Protein 7F0A (pdb70)

Sequence (282 aa):
TLSHLVDVVRRAHPDVDLEGAGVHSGQFHDVLIARDRVFRFPKTAGAAAELPGRVAVLTAVDAVELGVGVPVPLSEVRDGGPHGFLVLSRLHGTPLERGDATSPEVIDVVAAEFARVLRAMAGADVEKLRLVLPVADAGRWRGFAGRVRATLFPLMSEDGRARAERELAAAVAMDHVATGLVHGDLGGENVLWQQVEELPRLTGIVDWDEAKVGDPAEDLAAVGASYGPELVERVVALLGAGDLWPRIRAYQGTFALQQALAGAEDGDDEELEDGLTAYRKL

Radius of gyration: 20.21 Å; Cα contacts (8 Å, |Δi|>4): 465; chains: 1; bounding box: 45×45×56 Å

CATH classification: 3.90.1200.10

Solvent-accessible surface area: 14447 Å² total; per-residue (Å²): 127,79,86,94,7,51,62,2,1,143,149,48,31,94,140,23,99,40,151,94,21,32,69,124,68,29,169,108,1,6,16,5,40,11,194,65,68,22,0,29,1,3,84,65,80,59,19,24,74,57,1,76,34,53,41,38,28,13,76,14,0,80,76,30,145,8,56,23,31,4,16,69,34,82,25,124,54,127,144,24,19,80,62,4,6,0,0,15,20,93,32,89,31,90,56,22,134,128,51,84,0,39,31,117,125,16,1,92,49,0,1,41,14,2,3,87,2,11,124,29,2,46,63,14,68,27,148,143,7,112,151,69,7,79,53,12,95,76,29,68,24,178,39,15,3,34,112,0,98,81,56,0,20,100,83,12,34,121,99,0,64,53,99,0,66,161,24,2,56,46,1,64,86,35,109,93,30,17,82,0,2,0,0,19,48,1,12,9,124,9,0,19,10,73,121,54,160,157,76,6,115,2,35,0,2,37,62,11,96,100,3,23,0,0,5,29,0,13,2,2,0,14,0,6,56,37,6,4,85,97,0,5,93,89,0,4,77,88,38,67,14,42,136,27,65,83,45,0,142,7,9,57,25,0,58,34,0,66,45,0,4,43,2,35,104,111,60,62,109,144,72,38,115,84,1,0,87,39,1,74,138,207

Secondary structure (DSSP, 8-state):
-HHHHHHHHHHH-TT---TT-EEE--SSEEEEE-SSEEEEEESSSSGGGHHHHHHHHHHHHHHH--SSB---BSS--B--TTT-BEEEEPPP-BPPPHHHHHSTTTHHHHHHHHHHHHHHHHTS-HHHHTTTS-B--TTHHHHHHHHHHHHTGGGS-HHHHHHHHHHHHHHHHSPP---EEE-S--SGGGEEEEEETTEEEEEEE---TT-EEE-HHHHHHHHHHHH-HHHHHHHHHHHT-GGGHHHHHHHHHTHHHHHHHHHHHHT-HHHHHHHHGGG---

Organism: Saccharothrix mutabilis subsp. capreolus (NCBI:txid66854)

Nearest PDB structures (foldseek):
  7f0f-assembly1_A  TM=1.001E+00  e=5.292E-52  Saccharothrix mutabilis subsp. capreolus
  8i8h-assembly1_A  TM=9.355E-01  e=3.482E-27  Streptosporangium roseum
  8i82-assembly1_A  TM=9.323E-01  e=3.890E-27  Streptosporangium roseum
  8i8g-assembly1_A  TM=9.278E-01  e=4.112E-27  Streptosporangium roseum
  8i8h-assembly1_B  TM=8.658E-01  e=4.857E-27  Streptosporangium roseum

Foldseek 3Di:
DVVVVVVLCCVVPVPFDQVPWDWDDDPFWIWTHTDFKIKTDGDDLVSLVVQVLVQLLLVLLVVLPLVADEWHFPDDFACPDPHTMTMTTDFDFFFQALVNCQPPVALLVSLVLVQSNLVSQLPGPLVVQVVRFAFDDLCVLVVLLVLLCVPPVVVFDPVLVVLSVVLSVLQNVDGWAQRGKDLQQLARRQWGWDQDVNYIHGHYGYDSVNIHRGDSLLNLLRPCVRHHDSNSVSNCVVNVVVVCVSVSVSNNSCVLSVQLSCCRVVVPVCSVCRSCPVGHVD

B-factor: mean 45.71, std 19.1, range [21.15, 117.58]

Structure (mmCIF, N/CA/C/O backbone):
data_7F0A
#
_entry.id   7F0A
#
_cell.length_a   91.969
_cell.length_b   91.969
_cell.length_c   120.053
_cell.angle_alpha   90.000
_cell.angle_beta   90.000
_cell.angle_gamma   90.000
#
_symmetry.space_group_name_H-M   'P 42 2 2'
#
loop_
_entity.id
_entity.type
_entity.pdbx_description
1 polymer 'Capreomycin phosphotransferase'
2 water water
#
loop_
_atom_site.group_PDB
_atom_site.id
_atom_site.type_symbol
_atom_site.label_atom_id
_atom_site.label_alt_id
_atom_site.label_comp_id
_atom_site.label_asym_id
_atom_site.label_entity_id
_atom_site.label_seq_id
_atom_site.pdbx_PDB_ins_code
_atom_site.Cartn_x
_atom_site.Cartn_y
_atom_site.Cartn_z
_atom_site.occupancy
_atom_site.B_iso_or_equiv
_atom_site.auth_seq_id
_atom_site.auth_comp_id
_atom_site.auth_asym_id
_atom_site.auth_atom_id
_atom_site.pdbx_PDB_model_num
ATOM 1 N N . THR A 1 2 ? 3.403 1.018 46.779 1.00 95.92 2 THR A N 1
ATOM 2 C CA . THR A 1 2 ? 3.950 -0.364 46.578 1.00 84.05 2 THR A CA 1
ATOM 3 C C . THR A 1 2 ? 5.400 -0.389 47.095 1.00 78.75 2 THR A C 1
ATOM 4 O O . THR A 1 2 ? 5.812 -1.418 47.680 1.00 62.71 2 THR A O 1
ATOM 8 N N . LEU A 1 3 ? 6.160 0.694 46.914 1.00 50.88 3 LEU A N 1
ATOM 9 C CA . LEU A 1 3 ? 7.630 0.605 47.025 1.00 57.79 3 LEU A CA 1
ATOM 10 C C . LEU A 1 3 ? 7.962 0.263 48.477 1.00 68.89 3 LEU A C 1
ATOM 11 O O . LEU A 1 3 ? 9.059 -0.327 48.702 1.00 67.10 3 LEU A O 1
ATOM 16 N N . SER A 1 4 ? 7.096 0.629 49.444 1.00 63.77 4 SER A N 1
ATOM 17 C CA . SER A 1 4 ? 7.352 0.220 50.854 1.00 64.97 4 SER A CA 1
ATOM 18 C C . SER A 1 4 ? 7.189 -1.313 50.909 1.00 57.16 4 SER A C 1
ATOM 19 O O . SER A 1 4 ? 7.996 -1.945 51.601 1.00 58.68 4 SER A O 1
ATOM 22 N N . HIS A 1 5 ? 6.282 -1.916 50.129 1.00 51.70 5 HIS A N 1
ATOM 23 C CA . HIS A 1 5 ? 6.180 -3.409 50.059 1.00 68.88 5 HIS A CA 1
ATOM 24 C C . HIS A 1 5 ? 7.497 -3.938 49.467 1.00 68.08 5 HIS A C 1
ATOM 25 O O . HIS A 1 5 ? 8.186 -4.705 50.194 1.00 63.91 5 HIS A O 1
ATOM 32 N N . LEU A 1 6 ? 7.878 -3.475 48.262 1.00 61.40 6 LEU A N 1
ATOM 33 C CA . LEU A 1 6 ? 9.162 -3.860 47.596 1.00 59.48 6 LEU A CA 1
ATOM 34 C C . LEU A 1 6 ? 10.317 -3.619 48.558 1.00 51.08 6 LEU A C 1
ATOM 35 O O . LEU A 1 6 ? 11.136 -4.553 48.758 1.00 50.27 6 LEU A O 1
ATOM 40 N N . VAL A 1 7 ? 10.342 -2.461 49.226 1.00 51.35 7 VAL A N 1
ATOM 41 C CA . VAL A 1 7 ? 11.325 -2.225 50.324 1.00 47.57 7 VAL A CA 1
ATOM 42 C C . VAL A 1 7 ? 11.096 -3.283 51.415 1.00 39.37 7 VAL A C 1
ATOM 43 O O . VAL A 1 7 ? 12.096 -3.805 51.981 1.00 52.61 7 VAL A O 1
ATOM 47 N N . ASP A 1 8 ? 9.833 -3.634 51.689 1.00 48.73 8 ASP A N 1
ATOM 48 C CA . ASP A 1 8 ? 9.532 -4.672 52.729 1.00 59.86 8 ASP A CA 1
ATOM 49 C C . ASP A 1 8 ? 10.154 -5.999 52.274 1.00 44.53 8 ASP A C 1
ATOM 50 O O . ASP A 1 8 ? 10.933 -6.629 53.073 1.00 51.75 8 ASP A O 1
ATOM 55 N N . VAL A 1 9 ? 9.956 -6.343 51.004 1.00 46.57 9 VAL A N 1
ATOM 56 C CA . VAL A 1 9 ? 10.573 -7.583 50.420 1.00 46.52 9 VAL A CA 1
ATOM 57 C C . VAL A 1 9 ? 12.094 -7.524 50.579 1.00 40.91 9 VAL A C 1
ATOM 58 O O . VAL A 1 9 ? 12.710 -8.505 51.065 1.00 41.37 9 VAL A O 1
ATOM 62 N N . VAL A 1 10 ? 12.712 -6.401 50.206 1.00 46.71 10 VAL A N 1
ATOM 63 C CA . VAL A 1 10 ? 14.200 -6.287 50.257 1.00 49.89 10 VAL A CA 1
ATOM 64 C C . VAL A 1 10 ? 14.674 -6.415 51.700 1.00 48.26 10 VA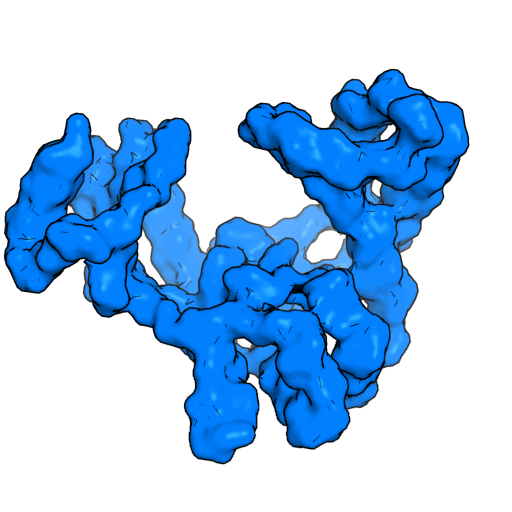L A C 1
ATOM 65 O O . VAL A 1 10 ? 15.593 -7.258 51.961 1.00 50.58 10 VAL A O 1
ATOM 69 N N . ARG A 1 11 ? 14.087 -5.643 52.612 1.00 56.05 11 ARG A N 1
ATOM 70 C CA . ARG A 1 11 ? 14.518 -5.686 54.042 1.00 73.94 11 ARG A CA 1
ATOM 71 C C . ARG A 1 11 ? 14.353 -7.131 54.565 1.00 67.75 11 ARG A C 1
ATOM 72 O O . ARG A 1 11 ? 15.295 -7.633 55.229 1.00 65.21 11 ARG A O 1
ATOM 80 N N . ARG A 1 12 ? 13.261 -7.822 54.190 1.00 65.52 12 ARG A N 1
ATOM 81 C CA . ARG A 1 12 ? 12.975 -9.233 54.605 1.00 62.43 12 ARG A CA 1
ATOM 82 C C . ARG A 1 12 ? 14.059 -10.169 54.058 1.00 58.08 12 ARG A C 1
ATOM 83 O O . ARG A 1 12 ? 14.560 -11.012 54.826 1.00 59.00 12 ARG A O 1
ATOM 91 N N . ALA A 1 13 ? 14.429 -10.031 52.781 1.00 57.10 13 ALA A N 1
ATOM 92 C CA . ALA A 1 13 ? 15.373 -10.952 52.098 1.00 54.81 13 ALA A CA 1
ATOM 93 C C . ALA A 1 13 ? 16.819 -10.469 52.264 1.00 52.44 13 ALA A C 1
ATOM 94 O O . ALA A 1 13 ? 17.719 -11.309 52.347 1.00 54.52 13 ALA A O 1
ATOM 96 N N . HIS A 1 14 ? 17.036 -9.155 52.306 1.00 65.33 14 HIS A N 1
ATOM 97 C CA . HIS A 1 14 ? 18.384 -8.519 52.325 1.00 65.70 14 HIS A CA 1
ATOM 98 C C . HIS A 1 14 ? 18.404 -7.458 53.414 1.00 64.32 14 HIS A C 1
ATOM 99 O O . HIS A 1 14 ? 18.293 -6.267 53.117 1.00 61.15 14 HIS A O 1
ATOM 106 N N . PRO A 1 15 ? 18.487 -7.896 54.697 1.00 80.73 15 PRO A N 1
ATOM 107 C CA . PRO A 1 15 ? 18.328 -6.999 55.845 1.00 81.02 15 PRO A CA 1
ATOM 108 C C . PRO A 1 15 ? 19.412 -5.904 55.859 1.00 75.90 15 PRO A C 1
ATOM 109 O O . PRO A 1 15 ? 19.110 -4.801 56.293 1.00 67.09 15 PRO A O 1
ATOM 113 N N . ASP A 1 16 ? 20.594 -6.217 55.315 1.00 75.04 16 ASP A N 1
ATOM 114 C CA . ASP A 1 16 ? 21.818 -5.363 55.308 1.00 79.76 16 ASP A CA 1
ATOM 115 C C . ASP A 1 16 ? 21.690 -4.129 54.402 1.00 70.74 16 ASP A C 1
ATOM 116 O O . ASP A 1 16 ? 22.557 -3.259 54.496 1.00 66.12 16 ASP A O 1
ATOM 121 N N . VAL A 1 17 ? 20.708 -4.068 53.508 1.00 59.42 17 VAL A N 1
ATOM 122 C CA . VAL A 1 17 ? 20.732 -3.086 52.383 1.00 67.55 17 VAL A CA 1
ATOM 123 C C . VAL A 1 17 ? 20.095 -1.767 52.852 1.00 63.98 17 VAL A C 1
ATOM 124 O O . VAL A 1 17 ? 18.943 -1.796 53.290 1.00 60.03 17 VAL A O 1
ATOM 128 N N . ASP A 1 18 ? 20.825 -0.654 52.757 1.00 56.45 18 ASP A N 1
ATOM 129 C CA . ASP A 1 18 ? 20.345 0.667 53.216 1.00 59.45 18 ASP A CA 1
ATOM 130 C C . ASP A 1 18 ? 19.577 1.287 52.051 1.00 60.87 18 ASP A C 1
ATOM 131 O O . ASP A 1 18 ? 20.210 1.676 51.076 1.00 75.99 18 ASP A O 1
ATOM 136 N N . LEU A 1 19 ? 18.254 1.358 52.146 1.00 71.20 19 LEU A N 1
ATOM 137 C CA . LEU A 1 19 ? 17.411 1.946 51.072 1.00 69.75 19 LEU A CA 1
ATOM 138 C C . LEU A 1 19 ? 17.365 3.472 51.198 1.00 57.34 19 LEU A C 1
ATOM 139 O O . LEU A 1 19 ? 16.878 4.112 50.243 1.00 55.43 19 LEU A O 1
ATOM 144 N N . GLU A 1 20 ? 17.872 4.049 52.289 1.00 58.05 20 GLU A N 1
ATOM 145 C CA . GLU A 1 20 ? 18.028 5.525 52.407 1.00 60.92 20 GLU A CA 1
ATOM 146 C C . GLU A 1 20 ? 19.065 5.939 51.345 1.00 72.36 20 GLU A C 1
ATOM 147 O O . GLU A 1 20 ? 20.102 5.241 51.203 1.00 60.93 20 GLU A O 1
ATOM 153 N N . GLY A 1 21 ? 18.723 6.961 50.548 1.00 80.32 21 GLY A N 1
ATOM 154 C CA . GLY A 1 21 ? 19.500 7.428 49.384 1.00 94.27 21 GLY A CA 1
ATOM 155 C C . GLY A 1 21 ? 19.800 6.306 48.399 1.00 96.99 21 GLY A C 1
ATOM 156 O O . GLY A 1 21 ? 20.957 6.220 47.929 1.00 93.32 21 GLY A O 1
ATOM 157 N N . ALA A 1 22 ? 18.820 5.451 48.102 1.00 93.04 22 ALA A N 1
ATOM 158 C CA . ALA A 1 22 ? 18.976 4.357 47.114 1.00 88.60 22 ALA A CA 1
ATOM 159 C C . ALA A 1 22 ? 18.334 4.793 45.795 1.00 80.00 22 ALA A C 1
ATOM 160 O O . ALA A 1 22 ? 17.186 5.314 45.812 1.00 74.83 22 ALA A O 1
ATOM 162 N N . GLY A 1 23 ? 19.058 4.624 44.689 1.00 71.79 23 GLY A N 1
ATOM 163 C CA . GLY A 1 23 ? 18.519 4.911 43.349 1.00 74.32 23 GLY A CA 1
ATOM 164 C C . GLY A 1 23 ? 17.193 4.204 43.165 1.00 70.75 23 GLY A C 1
ATOM 165 O O . GLY A 1 23 ? 17.015 3.096 43.729 1.00 89.21 23 GLY A O 1
ATOM 166 N N . VAL A 1 24 ? 16.271 4.812 42.433 1.00 64.45 24 VAL A N 1
ATOM 167 C CA . VAL A 1 24 ? 14.981 4.166 42.073 1.00 66.77 24 VAL A CA 1
ATOM 168 C C . VAL A 1 24 ? 14.671 4.514 40.619 1.00 72.23 24 VAL A C 1
ATOM 169 O O . VAL A 1 24 ? 14.671 5.713 40.298 1.00 78.07 24 VAL A O 1
ATOM 173 N N . HIS A 1 25 ? 14.466 3.487 39.788 1.00 74.00 25 HIS A N 1
ATOM 174 C CA . HIS A 1 25 ? 14.094 3.585 38.354 1.00 84.86 25 HIS A CA 1
ATOM 175 C C . HIS A 1 25 ? 12.888 2.667 38.137 1.00 82.12 25 HIS A C 1
ATOM 176 O O . HIS A 1 25 ? 13.045 1.451 38.318 1.00 82.69 25 HIS A O 1
ATOM 183 N N . SER A 1 26 ? 11.720 3.245 37.844 1.00 84.64 26 SER A N 1
ATOM 184 C CA . SER A 1 26 ? 10.430 2.527 37.659 1.00 85.91 26 SER A CA 1
ATOM 185 C C . SER A 1 26 ? 10.110 2.438 36.167 1.00 90.09 26 SER A C 1
ATOM 186 O O . SER A 1 26 ? 11.021 2.696 35.342 1.00 96.11 26 SER A O 1
ATOM 189 N N . GLY A 1 27 ? 8.860 2.089 35.851 1.00 93.14 27 GLY A N 1
ATOM 190 C CA . GLY A 1 27 ? 8.366 1.870 34.478 1.00 100.51 27 GLY A CA 1
ATOM 191 C C . GLY A 1 27 ? 7.031 1.156 34.507 1.00 102.74 27 GLY A C 1
ATOM 192 O O . GLY A 1 27 ? 6.468 1.020 35.611 1.00 110.64 27 GLY A O 1
ATOM 193 N N . GLN A 1 28 ? 6.537 0.714 33.347 1.00 106.46 28 GLN A N 1
ATOM 194 C CA . GLN A 1 28 ? 5.295 -0.101 33.227 1.00 108.40 28 GLN A CA 1
ATOM 195 C C . GLN A 1 28 ? 5.637 -1.573 33.489 1.00 101.27 28 GLN A C 1
ATOM 196 O O . GLN A 1 28 ? 4.702 -2.364 33.700 1.00 85.32 28 GLN A O 1
ATOM 202 N N . PHE A 1 29 ? 6.937 -1.883 33.553 1.00 99.70 29 PHE A N 1
ATOM 203 C CA . PHE A 1 29 ? 7.543 -3.231 33.375 1.00 95.07 29 PHE A CA 1
ATOM 204 C C . PHE A 1 29 ? 8.201 -3.723 34.686 1.00 80.47 29 PHE A C 1
ATOM 205 O O . PHE A 1 29 ? 8.015 -4.897 35.054 1.00 72.52 29 PHE A O 1
ATOM 213 N N . HIS A 1 30 ? 8.947 -2.854 35.374 1.00 74.95 30 HIS A N 1
ATOM 214 C CA . HIS A 1 30 ? 9.983 -3.189 36.387 1.00 66.72 30 HIS A CA 1
ATOM 215 C C . HIS A 1 30 ? 10.179 -2.008 37.343 1.00 71.91 30 HIS A C 1
ATOM 216 O O . HIS A 1 30 ? 10.241 -0.868 36.856 1.00 73.74 30 HIS A O 1
ATOM 223 N N . ASP A 1 31 ? 10.260 -2.261 38.653 1.00 66.79 31 ASP A N 1
ATOM 224 C CA . ASP A 1 31 ? 10.896 -1.335 39.627 1.00 54.24 31 ASP A CA 1
ATOM 225 C C . ASP A 1 31 ? 12.294 -1.870 39.894 1.00 53.92 31 ASP A C 1
ATOM 226 O O . ASP A 1 31 ? 12.425 -3.103 40.069 1.00 52.18 31 ASP A O 1
ATOM 231 N N . VAL A 1 32 ? 13.282 -0.982 39.937 1.00 41.75 32 VAL A N 1
ATOM 232 C CA . VAL A 1 32 ? 14.702 -1.283 40.245 1.00 45.98 32 VAL A CA 1
ATOM 233 C C . VAL A 1 32 ? 15.148 -0.396 41.402 1.00 54.90 32 VAL A C 1
ATOM 234 O O . VAL A 1 32 ? 15.081 0.851 41.266 1.00 50.01 32 VAL A O 1
ATOM 238 N N . LEU A 1 33 ? 15.643 -1.022 42.465 1.00 53.45 33 LEU A N 1
ATOM 239 C CA . LEU A 1 33 ? 16.286 -0.341 43.602 1.00 56.69 33 LEU A CA 1
ATOM 240 C C . LEU A 1 33 ? 17.784 -0.447 43.399 1.00 58.97 33 LEU A C 1
ATOM 241 O O . LEU A 1 33 ? 18.298 -1.584 43.324 1.00 55.44 33 LEU A O 1
ATOM 246 N N . ILE A 1 34 ? 18.457 0.694 43.258 1.00 53.82 34 ILE A N 1
ATOM 247 C CA . ILE A 1 34 ? 19.935 0.724 43.092 1.00 59.19 34 ILE A CA 1
ATOM 248 C C . ILE A 1 34 ? 20.512 1.015 44.469 1.00 60.71 34 ILE A C 1
ATOM 249 O O . ILE A 1 34 ? 20.447 2.154 44.901 1.00 80.94 34 ILE A O 1
ATOM 254 N N . ALA A 1 35 ? 21.001 -0.006 45.144 1.00 62.57 35 ALA A N 1
ATOM 255 C CA . ALA A 1 35 ? 21.688 0.115 46.441 1.00 62.43 35 ALA A CA 1
ATOM 256 C C . ALA A 1 35 ? 23.150 0.405 46.135 1.00 62.60 35 ALA A C 1
ATOM 257 O O . ALA A 1 35 ? 23.427 0.691 44.994 1.00 63.18 35 ALA A O 1
ATOM 259 N N . ARG A 1 36 ? 24.032 0.252 47.114 1.00 71.13 36 ARG A N 1
ATOM 260 C CA . ARG A 1 36 ? 25.473 0.562 47.006 1.00 78.19 36 ARG A CA 1
ATOM 261 C C . ARG A 1 36 ? 26.093 -0.453 46.053 1.00 73.83 36 ARG A C 1
ATOM 262 O O . ARG A 1 36 ? 26.543 -0.049 44.986 1.00 80.90 36 ARG A O 1
ATOM 270 N N . ASP A 1 37 ? 26.102 -1.717 46.470 1.00 65.97 37 ASP A N 1
ATOM 271 C CA . ASP A 1 37 ? 26.846 -2.832 45.841 1.00 65.01 37 ASP A CA 1
ATOM 272 C C . ASP A 1 37 ? 25.922 -3.709 44.985 1.00 56.65 37 ASP A C 1
ATOM 273 O O . ASP A 1 37 ? 26.423 -4.739 44.506 1.00 59.41 37 ASP A O 1
ATOM 278 N N . ARG A 1 38 ? 24.648 -3.334 44.820 1.00 51.32 38 ARG A N 1
ATOM 279 C CA . ARG A 1 38 ? 23.564 -4.283 44.476 1.00 50.66 38 ARG A CA 1
ATOM 280 C C . ARG A 1 38 ? 22.421 -3.542 43.803 1.00 43.38 38 ARG A C 1
ATOM 281 O O . ARG A 1 38 ? 22.033 -2.403 44.204 1.00 45.06 38 ARG A O 1
ATOM 289 N N . VAL A 1 39 ? 21.839 -4.213 42.822 1.00 37.62 39 VAL A N 1
ATOM 290 C CA . VAL A 1 39 ? 20.594 -3.784 42.144 1.00 36.16 39 VAL A CA 1
ATOM 291 C C . VAL A 1 39 ? 19.541 -4.867 42.390 1.00 39.24 39 VAL A C 1
ATOM 292 O O . VAL A 1 39 ? 19.897 -6.070 42.199 1.00 37.67 39 VAL A O 1
ATOM 296 N N . PHE A 1 40 ? 18.297 -4.452 42.627 1.00 38.81 40 PHE A N 1
ATOM 297 C CA . PHE A 1 40 ? 17.121 -5.325 42.859 1.00 42.46 40 PHE A CA 1
ATOM 298 C C . PHE A 1 40 ? 16.118 -5.042 41.753 1.00 44.60 40 PHE A C 1
ATOM 299 O O . PHE A 1 40 ? 15.667 -3.913 41.667 1.00 50.64 40 PHE A O 1
ATOM 307 N N . ARG A 1 41 ? 15.846 -6.005 40.874 1.00 36.84 41 ARG A N 1
ATOM 308 C CA . ARG A 1 41 ? 14.831 -5.812 39.820 1.00 37.35 41 ARG A CA 1
ATOM 309 C C . ARG A 1 41 ? 13.553 -6.525 40.240 1.00 43.10 41 ARG A C 1
ATOM 310 O O . ARG A 1 41 ? 13.634 -7.745 40.520 1.00 36.79 41 ARG A O 1
ATOM 318 N N . PHE A 1 42 ? 12.430 -5.809 40.226 1.00 40.98 42 PHE A N 1
ATOM 319 C CA . PHE A 1 42 ? 11.076 -6.284 40.607 1.00 43.77 42 PHE A CA 1
ATOM 320 C C . PHE A 1 42 ? 10.141 -6.150 39.413 1.00 46.45 42 PHE A C 1
ATOM 321 O O . PHE A 1 42 ? 9.646 -5.063 39.137 1.00 55.40 42 PHE A O 1
ATOM 329 N N . PRO A 1 43 ? 9.844 -7.235 38.666 1.00 48.00 43 PRO A N 1
ATOM 330 C CA . PRO A 1 43 ? 8.820 -7.185 37.631 1.00 54.38 43 PRO A CA 1
ATOM 331 C C . PRO A 1 43 ? 7.491 -6.701 38.225 1.00 63.92 43 PRO A C 1
ATOM 332 O O . PRO A 1 43 ? 7.336 -6.795 39.436 1.00 62.77 43 PRO A O 1
ATOM 336 N N . LYS A 1 44 ? 6.592 -6.206 37.367 1.00 72.14 44 LYS A N 1
ATOM 337 C CA . LYS A 1 44 ? 5.301 -5.575 37.755 1.00 76.06 44 LYS A CA 1
ATOM 338 C C . LYS A 1 44 ? 4.138 -6.486 37.379 1.00 76.47 44 LYS A C 1
ATOM 339 O O . LYS A 1 44 ? 3.091 -6.365 38.016 1.00 92.96 44 LYS A O 1
ATOM 345 N N . THR A 1 45 ? 4.332 -7.377 36.407 1.00 83.60 45 THR A N 1
ATOM 346 C CA . THR A 1 45 ? 3.290 -8.301 35.896 1.00 82.36 45 THR A CA 1
ATOM 347 C C . THR A 1 45 ? 3.882 -9.701 35.766 1.00 87.58 45 THR A C 1
ATOM 348 O O . THR A 1 45 ? 5.127 -9.820 35.676 1.00 89.89 45 THR A O 1
ATOM 352 N N . ALA A 1 46 ? 3.002 -10.698 35.722 1.00 78.35 46 ALA A N 1
ATOM 353 C CA . ALA A 1 46 ? 3.335 -12.132 35.630 1.00 84.68 46 ALA A CA 1
ATOM 354 C C . ALA A 1 46 ? 4.113 -12.388 34.334 1.00 80.98 46 ALA A C 1
ATOM 355 O O . ALA A 1 46 ? 4.926 -13.336 34.331 1.00 80.02 46 ALA A O 1
ATOM 357 N N . GLY A 1 47 ? 3.863 -11.581 33.291 1.00 81.97 47 GLY A N 1
ATOM 358 C CA . GLY A 1 47 ? 4.487 -11.689 31.951 1.00 83.06 47 GLY A CA 1
ATOM 359 C C . GLY A 1 47 ? 5.945 -11.256 31.962 1.00 73.43 47 GLY A C 1
ATOM 360 O O . GLY A 1 47 ? 6.800 -12.061 31.516 1.00 82.83 47 GLY A O 1
ATOM 361 N N . ALA A 1 48 ? 6.221 -10.065 32.517 1.00 69.76 48 ALA A N 1
ATOM 362 C CA . ALA A 1 48 ? 7.566 -9.439 32.669 1.00 69.45 48 ALA A CA 1
ATOM 363 C C . ALA A 1 48 ? 8.479 -10.251 33.604 1.00 73.59 48 ALA A C 1
ATOM 364 O O . ALA A 1 48 ? 9.670 -9.905 33.698 1.00 74.46 48 ALA A O 1
ATOM 366 N N . ALA A 1 49 ? 7.953 -11.251 34.317 1.00 63.38 49 ALA A N 1
ATOM 367 C CA . ALA A 1 49 ? 8.727 -12.061 35.279 1.00 54.41 49 ALA A CA 1
ATOM 368 C C . ALA A 1 49 ? 9.631 -13.045 34.525 1.00 50.35 49 ALA A C 1
ATOM 369 O O . ALA A 1 49 ? 10.702 -13.406 35.078 1.00 40.56 49 ALA A O 1
ATOM 371 N N . ALA A 1 50 ? 9.274 -13.431 33.292 1.00 53.39 50 ALA A N 1
ATOM 372 C CA . ALA A 1 50 ? 10.128 -14.312 32.452 1.00 58.68 50 ALA A CA 1
ATOM 373 C C . ALA A 1 50 ? 11.408 -13.562 32.043 1.00 55.07 50 ALA A C 1
ATOM 374 O O . ALA A 1 50 ? 12.427 -14.256 31.734 1.00 55.88 50 ALA A O 1
ATOM 376 N N . GLU A 1 51 ? 11.429 -12.224 32.159 1.00 50.16 51 GLU A N 1
ATOM 377 C CA . GLU A 1 51 ? 12.684 -11.440 32.008 1.00 51.46 51 GLU A CA 1
ATOM 378 C C . GLU A 1 51 ? 13.729 -11.978 32.973 1.00 47.03 51 GLU A C 1
ATOM 379 O O . GLU A 1 51 ? 14.893 -11.949 32.619 1.00 50.55 51 GLU A O 1
ATOM 385 N N . LEU A 1 52 ? 13.375 -12.397 34.196 1.00 38.71 52 LEU A N 1
ATOM 386 C CA . LEU A 1 52 ? 14.436 -12.599 35.207 1.00 35.17 52 LEU A CA 1
ATOM 387 C C . LEU A 1 52 ? 15.372 -13.748 34.784 1.00 37.34 52 LEU A C 1
ATOM 388 O O . LEU A 1 52 ? 16.605 -13.598 34.812 1.00 37.37 52 LEU A O 1
ATOM 393 N N . PRO A 1 53 ? 14.877 -14.954 34.423 1.00 32.20 53 PRO A N 1
ATOM 394 C CA . PRO A 1 53 ? 15.751 -16.008 33.923 1.00 36.58 53 PRO A CA 1
ATOM 395 C C . PRO A 1 53 ? 16.464 -15.613 32.600 1.00 28.95 53 PRO A C 1
ATOM 396 O O . PRO A 1 53 ? 17.506 -16.185 32.349 1.00 29.23 53 PRO A O 1
ATOM 400 N N . GLY A 1 54 ? 15.812 -14.797 31.788 1.00 33.26 54 GLY A N 1
ATOM 401 C CA . GLY A 1 54 ? 16.403 -14.258 30.541 1.00 37.59 54 GLY A CA 1
ATOM 402 C C . GLY A 1 54 ? 17.645 -13.415 30.860 1.00 32.71 54 GLY A C 1
ATOM 403 O O . GLY A 1 54 ? 18.697 -13.614 30.252 1.00 31.64 54 GLY A O 1
ATOM 404 N N . ARG A 1 55 ? 17.536 -12.537 31.843 1.00 31.89 55 ARG A N 1
ATOM 405 C CA . ARG A 1 55 ? 18.639 -11.673 32.287 1.00 32.54 55 ARG A CA 1
ATOM 406 C C . ARG A 1 55 ? 19.744 -12.525 32.852 1.00 32.87 55 ARG A C 1
ATOM 407 O O . ARG A 1 55 ? 20.934 -12.287 32.548 1.00 28.57 55 ARG A O 1
ATOM 415 N N . VAL A 1 56 ? 19.404 -13.534 33.644 1.00 28.00 56 VAL A N 1
ATOM 416 C CA . VAL A 1 56 ? 20.406 -14.448 34.199 1.00 28.81 56 VAL A CA 1
ATOM 417 C C . VAL A 1 56 ? 21.139 -15.132 33.036 1.00 26.44 56 VAL A C 1
ATOM 418 O O . VAL A 1 56 ? 22.374 -15.339 33.133 1.00 28.73 56 VAL A O 1
ATOM 422 N N . ALA A 1 57 ? 20.396 -15.641 32.081 1.00 29.34 57 ALA A N 1
ATOM 423 C CA . ALA A 1 57 ? 20.980 -16.507 31.024 1.00 30.15 57 ALA A CA 1
ATOM 424 C C . ALA A 1 57 ? 21.924 -15.657 30.129 1.00 25.59 57 ALA A C 1
ATOM 425 O O . ALA A 1 57 ? 23.010 -16.117 29.839 1.00 29.56 57 ALA A O 1
ATOM 427 N N . VAL A 1 58 ? 21.498 -14.453 29.799 1.00 29.84 58 VAL A N 1
ATOM 428 C CA . VAL A 1 58 ? 22.288 -13.524 28.944 1.00 31.19 58 VAL A CA 1
ATOM 429 C C . VAL A 1 58 ? 23.556 -13.168 29.709 1.00 30.51 58 VAL A C 1
ATOM 430 O O . VAL A 1 58 ? 24.666 -13.334 29.136 1.00 27.15 58 VAL A O 1
ATOM 434 N N . LEU A 1 59 ? 23.422 -12.691 30.948 1.00 27.90 59 LEU A N 1
ATOM 435 C CA . LEU A 1 59 ? 24.608 -12.247 31.726 1.00 30.01 59 LEU A CA 1
ATOM 436 C C . LEU A 1 59 ? 25.547 -13.422 31.957 1.00 31.91 59 LEU A C 1
ATOM 437 O O . LEU A 1 59 ? 26.781 -13.221 31.907 1.00 29.55 59 LEU A O 1
ATOM 442 N N . THR A 1 60 ? 25.018 -14.630 32.183 1.00 30.41 60 THR A N 1
ATOM 443 C CA . THR A 1 60 ? 25.850 -15.825 32.410 1.00 30.19 60 THR A CA 1
ATOM 444 C C . THR A 1 60 ? 26.628 -16.148 31.130 1.00 29.66 60 THR A C 1
ATOM 445 O O . THR A 1 60 ? 27.836 -16.432 31.212 1.00 32.21 60 THR A O 1
ATOM 449 N N . ALA A 1 61 ? 25.954 -16.139 29.995 1.00 27.66 61 ALA A N 1
ATOM 450 C CA . ALA A 1 61 ? 26.592 -16.452 28.690 1.00 31.41 61 ALA A CA 1
ATOM 451 C C . ALA A 1 61 ? 27.666 -15.395 28.373 1.00 28.71 61 ALA A C 1
ATOM 452 O O . ALA A 1 61 ? 28.744 -15.774 27.955 1.00 32.54 61 ALA A O 1
ATOM 454 N N . VAL A 1 62 ? 27.364 -14.111 28.574 1.00 28.59 62 VAL A N 1
ATOM 455 C CA . VAL A 1 62 ? 28.319 -13.009 28.264 1.00 30.40 62 VAL A CA 1
ATOM 456 C C . VAL A 1 62 ? 29.516 -13.142 29.196 1.00 34.06 62 VAL A C 1
ATOM 457 O O . VAL A 1 62 ? 30.684 -13.109 28.724 1.00 30.38 62 VAL A O 1
ATOM 461 N N . ASP A 1 63 ? 29.255 -13.378 30.471 1.00 32.88 63 ASP A N 1
ATOM 462 C CA . ASP A 1 63 ? 30.339 -13.590 31.455 1.00 35.34 63 ASP A CA 1
ATOM 463 C C . ASP A 1 63 ? 31.230 -14.742 30.996 1.00 37.99 63 ASP A C 1
ATOM 464 O O . ASP A 1 63 ? 32.452 -14.609 31.122 1.00 38.33 63 ASP A O 1
ATOM 469 N N . ALA A 1 64 ? 30.665 -15.809 30.431 1.00 36.46 64 ALA A N 1
ATOM 470 C CA . ALA A 1 64 ? 31.412 -17.033 30.055 1.00 38.08 64 ALA A CA 1
ATOM 471 C C . ALA A 1 64 ? 32.307 -16.762 28.846 1.00 38.38 64 ALA A C 1
ATOM 472 O O . ALA A 1 64 ? 33.198 -17.554 28.597 1.00 37.01 64 ALA A O 1
ATOM 474 N N . VAL A 1 65 ? 32.021 -15.725 28.070 1.00 34.30 65 VAL A N 1
ATOM 475 C CA . VAL A 1 65 ? 32.892 -15.342 26.929 1.00 32.82 65 VAL A CA 1
ATOM 476 C C . VAL A 1 65 ? 34.266 -14.883 27.468 1.00 37.98 65 VAL A C 1
ATOM 477 O O . VAL A 1 65 ? 35.243 -14.983 26.700 1.00 41.53 65 VAL A O 1
ATOM 481 N N . GLU A 1 66 ? 34.359 -14.320 28.671 1.00 37.18 66 GLU A N 1
ATOM 482 C CA . GLU A 1 66 ? 35.649 -13.778 29.209 1.00 40.13 66 GLU A CA 1
ATOM 483 C C . GLU A 1 66 ? 36.119 -12.601 28.356 1.00 34.66 66 GLU A C 1
ATOM 484 O O . GLU A 1 66 ? 37.125 -12.705 27.571 1.00 35.69 66 GLU A O 1
ATOM 490 N N . LEU A 1 67 ? 35.381 -11.516 28.505 1.00 30.65 67 LEU A N 1
ATOM 491 C CA . LEU A 1 67 ? 35.617 -10.255 27.790 1.00 30.34 67 LEU A CA 1
ATOM 492 C C . LEU A 1 67 ? 36.871 -9.562 28.349 1.00 31.80 67 LEU A C 1
ATOM 493 O O . LEU A 1 67 ? 37.356 -8.648 27.657 1.00 33.55 67 LEU A O 1
ATOM 498 N N . GLY A 1 68 ? 37.222 -9.817 29.623 1.00 31.87 68 GLY A N 1
ATOM 499 C CA . GLY A 1 68 ? 38.320 -9.123 30.332 1.00 32.63 68 GLY A CA 1
ATOM 500 C C . GLY A 1 68 ? 37.869 -7.865 31.014 1.00 33.28 68 GLY A C 1
ATOM 501 O O . GLY A 1 68 ? 38.686 -7.056 31.402 1.00 32.52 68 GLY A O 1
ATOM 502 N N . VAL A 1 69 ? 36.560 -7.662 31.116 1.00 30.07 69 VAL A N 1
ATOM 503 C CA . VAL A 1 69 ? 35.953 -6.506 31.819 1.00 28.77 69 VAL A CA 1
ATOM 504 C C . VAL A 1 69 ? 34.715 -7.048 32.561 1.00 27.47 69 VAL A C 1
ATOM 505 O O . VAL A 1 69 ? 34.279 -8.168 32.253 1.00 29.20 69 VAL A O 1
ATOM 509 N N . GLY A 1 70 ? 34.289 -6.352 33.587 1.00 31.22 70 GLY A N 1
ATOM 510 C CA . GLY A 1 70 ? 33.143 -6.781 34.399 1.00 35.30 70 GLY A CA 1
ATOM 511 C C . GLY A 1 70 ? 31.844 -6.649 33.626 1.00 32.00 70 GLY A C 1
ATOM 512 O O . GLY A 1 70 ? 31.654 -5.712 32.798 1.00 26.76 70 GLY A O 1
ATOM 513 N N . VAL A 1 71 ? 30.932 -7.543 33.908 1.00 29.28 71 VAL A N 1
ATOM 514 C CA . VAL A 1 71 ? 29.523 -7.371 33.481 1.00 27.77 71 VAL A CA 1
ATOM 515 C C . VAL A 1 71 ? 28.668 -7.673 34.707 1.00 28.33 71 VAL A C 1
ATOM 516 O O . VAL A 1 71 ? 29.115 -8.387 35.604 1.00 30.41 71 VAL A O 1
ATOM 520 N N . PRO A 1 72 ? 27.428 -7.165 34.785 1.00 27.17 72 PRO A N 1
ATOM 521 C CA . PRO A 1 72 ? 26.600 -7.435 35.972 1.00 33.61 72 PRO A CA 1
ATOM 522 C C . PRO A 1 72 ? 26.502 -8.957 36.168 1.00 34.46 72 PRO A C 1
ATOM 523 O O . PRO A 1 72 ? 26.352 -9.657 35.196 1.00 40.77 72 PRO A O 1
ATOM 527 N N . VAL A 1 73 ? 26.648 -9.413 37.407 1.00 36.78 73 VAL A N 1
ATOM 528 C CA . VAL A 1 73 ? 26.592 -10.831 37.877 1.00 43.96 73 VAL A CA 1
ATOM 529 C C . VAL A 1 73 ? 25.288 -10.989 38.672 1.00 42.31 73 VAL A C 1
ATOM 530 O O . VAL A 1 73 ? 25.058 -10.200 39.594 1.00 41.67 73 VAL A O 1
ATOM 534 N N . PRO A 1 74 ? 24.444 -12.000 38.385 1.00 41.65 74 PRO A N 1
ATOM 535 C CA . PRO A 1 74 ? 23.373 -12.406 39.320 1.00 44.32 74 PRO A CA 1
ATOM 536 C C . PRO A 1 74 ? 23.973 -12.739 40.693 1.00 45.29 74 PRO A C 1
ATOM 537 O O . PRO A 1 74 ? 24.779 -13.612 40.734 1.00 54.76 74 PRO A O 1
ATOM 541 N N . LEU A 1 75 ? 23.668 -11.980 41.746 1.00 48.74 75 LEU A N 1
ATOM 542 C CA . LEU A 1 75 ? 24.240 -12.215 43.110 1.00 53.46 75 LEU A CA 1
ATOM 543 C C . LEU A 1 75 ? 23.365 -13.208 43.872 1.00 58.09 75 LEU A C 1
ATOM 544 O O . LEU A 1 75 ? 23.851 -13.769 44.861 1.00 62.30 75 LEU A O 1
ATOM 549 N N . SER A 1 76 ? 22.119 -13.378 43.436 1.00 51.94 76 SER A N 1
ATOM 550 C CA . SER A 1 76 ? 21.148 -14.330 44.007 1.00 49.63 76 SER A CA 1
ATOM 551 C C . SER A 1 76 ? 20.637 -15.136 42.840 1.00 47.14 76 SER A C 1
ATOM 552 O O . SER A 1 76 ? 20.746 -14.656 41.726 1.00 46.58 76 SER A O 1
ATOM 555 N N . GLU A 1 77 ? 20.028 -16.278 43.127 1.00 46.98 77 GLU A N 1
ATOM 556 C CA . GLU A 1 77 ? 19.058 -16.938 42.228 1.00 42.18 77 GLU A CA 1
ATOM 557 C C . GLU A 1 77 ? 17.933 -15.929 41.979 1.00 38.06 77 GLU A C 1
ATOM 558 O O . GLU A 1 77 ? 17.739 -15.055 42.783 1.00 36.99 77 GLU A O 1
ATOM 564 N N . VAL A 1 78 ? 17.242 -16.010 40.866 1.00 40.04 78 VAL A N 1
ATOM 565 C CA . VAL A 1 78 ? 15.908 -15.400 40.755 1.00 40.53 78 VAL A CA 1
ATOM 566 C C . VAL A 1 78 ? 15.082 -15.980 41.903 1.00 36.74 78 VAL A C 1
ATOM 567 O O . VAL A 1 78 ? 15.250 -17.176 42.193 1.00 34.58 78 VAL A O 1
ATOM 571 N N . ARG A 1 79 ? 14.279 -15.156 42.556 1.00 32.62 79 ARG A N 1
ATOM 572 C CA . ARG A 1 79 ? 13.406 -15.588 43.689 1.00 38.96 79 ARG A CA 1
ATOM 573 C C . ARG A 1 79 ? 11.960 -15.316 43.293 1.00 41.35 79 ARG A C 1
ATOM 574 O O . ARG A 1 79 ? 11.804 -14.424 42.418 1.00 38.29 79 ARG A O 1
ATOM 582 N N . ASP A 1 80 ? 10.959 -16.085 43.814 1.00 51.66 80 ASP A N 1
ATOM 583 C CA . ASP A 1 80 ? 9.482 -15.789 43.667 1.00 49.01 80 ASP A CA 1
ATOM 584 C C . ASP A 1 80 ? 8.943 -14.939 44.852 1.00 52.79 80 ASP A C 1
ATOM 585 O O . ASP A 1 80 ? 7.702 -14.874 45.081 1.00 55.38 80 ASP A O 1
ATOM 590 N N . GLY A 1 81 ? 9.814 -14.261 45.579 1.00 48.67 81 GLY A N 1
ATOM 591 C CA . GLY A 1 81 ? 9.428 -13.150 46.469 1.00 53.00 81 GLY A CA 1
ATOM 592 C C . GLY A 1 81 ? 8.820 -12.011 45.683 1.00 48.15 81 GLY A C 1
ATOM 593 O O . GLY A 1 81 ? 8.939 -12.008 44.415 1.00 44.81 81 GLY A O 1
ATOM 594 N N . GLY A 1 82 ? 8.183 -11.073 46.395 1.00 47.49 82 GLY A N 1
ATOM 595 C CA . GLY A 1 82 ? 7.455 -9.941 45.802 1.00 43.62 82 GLY A CA 1
ATOM 596 C C . GLY A 1 82 ? 6.326 -10.443 44.922 1.00 43.97 82 GLY A C 1
ATOM 597 O O . GLY A 1 82 ? 6.090 -11.653 44.868 1.00 48.44 82 GLY A O 1
ATOM 598 N N . PRO A 1 83 ? 5.555 -9.543 44.279 1.00 44.02 83 PRO A N 1
ATOM 599 C CA . PRO A 1 83 ? 4.396 -9.942 43.482 1.00 47.94 83 PRO A CA 1
ATOM 600 C C . PRO A 1 83 ? 4.719 -10.895 42.337 1.00 53.23 83 PRO A C 1
ATOM 601 O O . PRO A 1 83 ? 3.874 -11.695 41.976 1.00 46.88 83 PRO A O 1
ATOM 605 N N . HIS A 1 84 ? 5.901 -10.738 41.731 1.00 48.85 84 HIS A N 1
ATOM 606 C CA . HIS A 1 84 ? 6.215 -11.439 40.464 1.00 45.22 84 HIS A CA 1
ATOM 607 C C . HIS A 1 84 ? 7.682 -11.837 40.436 1.00 41.52 84 HIS A C 1
ATOM 608 O O . HIS A 1 84 ? 8.159 -12.150 39.319 1.00 47.96 84 HIS A O 1
ATOM 615 N N . GLY A 1 85 ? 8.320 -11.913 41.604 1.00 35.00 85 GLY A N 1
ATOM 616 C CA . GLY A 1 85 ? 9.708 -12.387 41.687 1.00 32.47 85 GLY A CA 1
ATOM 617 C C . GLY A 1 85 ? 10.680 -11.222 41.685 1.00 32.44 85 GLY A C 1
ATOM 618 O O . GLY A 1 85 ? 10.244 -10.048 41.542 1.00 36.75 85 GLY A O 1
ATOM 619 N N . PHE A 1 86 ? 11.954 -11.493 41.969 1.00 32.17 86 PHE A N 1
ATOM 620 C CA . PHE A 1 86 ? 12.976 -10.425 41.923 1.00 37.46 86 PHE A CA 1
ATOM 621 C C . PHE A 1 86 ? 14.329 -11.062 41.658 1.00 35.15 86 PHE A C 1
ATOM 622 O O . PHE A 1 86 ? 14.556 -12.273 41.951 1.00 31.76 86 PHE A O 1
ATOM 630 N N . LEU A 1 87 ? 15.224 -10.224 41.168 1.00 36.75 87 LEU 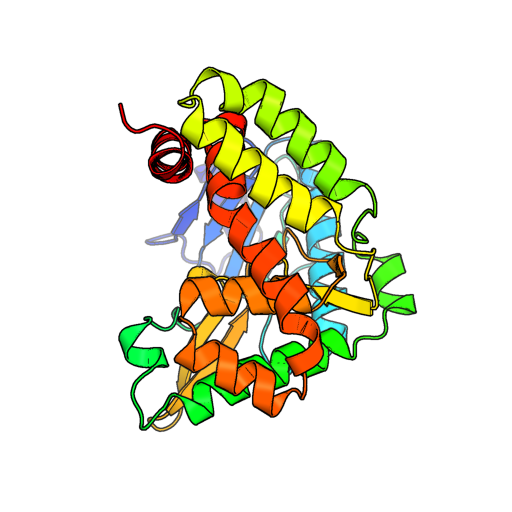A N 1
ATOM 631 C CA . LEU A 1 87 ? 16.620 -10.627 40.853 1.00 34.02 87 LEU A CA 1
ATOM 632 C C . LEU A 1 87 ? 17.581 -9.594 41.450 1.00 32.88 87 LEU A C 1
ATOM 633 O O . LEU A 1 87 ? 17.290 -8.397 41.326 1.00 34.66 87 LEU A O 1
ATOM 638 N N . VAL A 1 88 ? 18.598 -10.040 42.159 1.00 29.86 88 VAL A N 1
ATOM 639 C CA . VAL A 1 88 ? 19.685 -9.206 42.709 1.00 35.43 88 VAL A CA 1
ATOM 640 C C . VAL A 1 88 ? 20.889 -9.377 41.764 1.00 33.68 88 VAL A C 1
ATOM 641 O O . VAL A 1 88 ? 21.371 -10.522 41.586 1.00 30.68 88 VAL A O 1
ATOM 645 N N . LEU A 1 89 ? 21.368 -8.266 41.209 1.00 35.17 89 LEU A N 1
ATOM 646 C CA . LEU A 1 89 ? 22.585 -8.223 40.347 1.00 36.21 89 LEU A CA 1
ATOM 647 C C . LEU A 1 89 ? 23.660 -7.392 41.077 1.00 40.17 89 LEU A C 1
ATOM 648 O O . LEU A 1 89 ? 23.292 -6.451 41.810 1.00 37.75 89 LEU A O 1
ATOM 653 N N . SER A 1 90 ? 24.939 -7.693 40.867 1.00 44.43 90 SER A N 1
ATOM 654 C CA . SER A 1 90 ? 26.064 -6.789 41.253 1.00 42.67 90 SER A CA 1
ATOM 655 C C . SER A 1 90 ? 25.867 -5.432 40.587 1.00 38.19 90 SER A C 1
ATOM 656 O O . SER A 1 90 ? 25.203 -5.354 39.538 1.00 39.83 90 SER A O 1
ATOM 659 N N . ARG A 1 91 ? 26.326 -4.361 41.229 1.00 45.70 91 ARG A N 1
ATOM 660 C CA . ARG A 1 91 ? 26.465 -3.007 40.642 1.00 43.64 91 ARG A CA 1
ATOM 661 C C . ARG A 1 91 ? 27.941 -2.845 40.230 1.00 41.22 91 ARG A C 1
ATOM 662 O O . ARG A 1 91 ? 28.850 -3.271 40.979 1.00 43.44 91 ARG A O 1
ATOM 670 N N . LEU A 1 92 ? 28.187 -2.384 39.023 1.00 39.58 92 LEU A N 1
ATOM 671 C CA . LEU A 1 92 ? 29.579 -2.156 38.565 1.00 37.93 92 LEU A CA 1
ATOM 672 C C . LEU A 1 92 ? 29.924 -0.701 38.905 1.00 35.92 92 LEU A C 1
ATOM 673 O O . LEU A 1 92 ? 29.058 0.171 38.779 1.00 36.44 92 LEU A O 1
ATOM 678 N N . HIS A 1 93 ? 31.173 -0.433 39.251 1.00 40.25 93 HIS A N 1
ATOM 679 C CA . HIS A 1 93 ? 31.665 0.943 39.537 1.00 44.99 93 HIS A CA 1
ATOM 680 C C . HIS A 1 93 ? 32.327 1.545 38.284 1.00 38.41 93 HIS A C 1
ATOM 681 O O . HIS A 1 93 ? 32.807 0.803 37.454 1.00 46.43 93 HIS A O 1
ATOM 688 N N . GLY A 1 94 ? 32.305 2.850 38.156 1.00 36.24 94 GLY A N 1
ATOM 689 C CA . GLY A 1 94 ? 33.046 3.578 37.125 1.00 37.24 94 GLY A CA 1
ATOM 690 C C . GLY A 1 94 ? 32.082 4.509 36.492 1.00 35.73 94 GLY A C 1
ATOM 691 O O . GLY A 1 94 ? 30.929 4.510 36.918 1.00 40.72 94 GLY A O 1
ATOM 692 N N . THR A 1 95 ? 32.514 5.239 35.491 1.00 36.69 95 THR A N 1
ATOM 693 C CA . THR A 1 95 ? 31.743 6.355 34.911 1.00 38.54 95 THR A CA 1
ATOM 694 C C . THR A 1 95 ? 31.949 6.262 33.419 1.00 37.52 95 THR A C 1
ATOM 695 O O . THR A 1 95 ? 33.031 5.852 32.998 1.00 39.93 95 THR A O 1
ATOM 699 N N . PRO A 1 96 ? 30.986 6.685 32.581 1.00 39.34 96 PRO A N 1
ATOM 700 C CA . PRO A 1 96 ? 31.276 6.822 31.159 1.00 39.80 96 PRO A CA 1
ATOM 701 C C . PRO A 1 96 ? 32.430 7.803 30.907 1.00 42.85 96 PRO A C 1
ATOM 702 O O . PRO A 1 96 ? 32.617 8.736 31.651 1.00 40.95 96 PRO A O 1
ATOM 706 N N . LEU A 1 97 ? 33.220 7.520 29.890 1.00 39.58 97 LEU A N 1
ATOM 707 C CA . LEU A 1 97 ? 34.308 8.414 29.439 1.00 45.83 97 LEU A CA 1
ATOM 708 C C . LEU A 1 97 ? 33.657 9.542 28.644 1.00 45.58 97 LEU A C 1
ATOM 709 O O . LEU A 1 97 ? 32.916 9.253 27.662 1.00 39.45 97 LEU A O 1
ATOM 714 N N . GLU A 1 98 ? 33.890 10.781 29.043 1.00 48.66 98 GLU A N 1
ATOM 715 C CA . GLU A 1 98 ? 33.463 11.956 28.234 1.00 52.79 98 GLU A CA 1
ATOM 716 C C . GLU A 1 98 ? 34.305 11.956 26.958 1.00 46.37 98 GLU A C 1
ATOM 717 O O . GLU A 1 98 ? 35.452 11.538 27.015 1.00 44.20 98 GLU A O 1
ATOM 723 N N . ARG A 1 99 ? 33.734 12.365 25.831 1.00 43.24 99 ARG A N 1
ATOM 724 C CA . ARG A 1 99 ? 34.412 12.364 24.514 1.00 47.44 99 ARG A CA 1
ATOM 725 C C . ARG A 1 99 ? 35.738 13.152 24.587 1.00 45.92 99 ARG A C 1
ATOM 726 O O . ARG A 1 99 ? 36.739 12.676 24.035 1.00 45.23 99 ARG A O 1
ATOM 734 N N . GLY A 1 100 ? 35.774 14.309 25.235 1.00 49.31 100 GLY A N 1
ATOM 735 C CA . GLY A 1 100 ? 37.030 15.082 25.332 1.00 52.32 100 GLY A CA 1
ATOM 736 C C . GLY A 1 100 ? 38.090 14.333 26.129 1.00 52.70 100 GLY A C 1
ATOM 737 O O . GLY A 1 100 ? 39.245 14.373 25.724 1.00 64.82 100 GLY A O 1
ATOM 738 N N . ASP A 1 101 ? 37.725 13.633 27.208 1.00 52.63 101 ASP A N 1
ATOM 739 C CA . ASP A 1 101 ? 38.698 12.801 27.977 1.00 55.32 101 ASP A CA 1
ATOM 740 C C . ASP A 1 101 ? 39.187 11.626 27.112 1.00 53.18 101 ASP A C 1
ATOM 741 O O . ASP A 1 101 ? 40.388 11.448 27.032 1.00 53.49 101 ASP A O 1
ATOM 746 N N . ALA A 1 102 ? 38.305 10.944 26.371 1.00 53.05 102 ALA A N 1
ATOM 747 C CA . ALA A 1 102 ? 38.622 9.718 25.589 1.00 48.16 102 ALA A CA 1
ATOM 748 C C . ALA A 1 102 ? 39.638 10.015 24.503 1.00 43.59 102 ALA A C 1
ATOM 749 O O . ALA A 1 102 ? 40.405 9.125 24.076 1.00 45.44 102 ALA A O 1
ATOM 751 N N . THR A 1 103 ? 39.629 11.239 24.012 1.00 47.97 103 THR A N 1
ATOM 752 C CA . THR A 1 103 ? 40.314 11.587 22.743 1.00 46.90 103 THR A CA 1
ATOM 753 C C . THR A 1 103 ? 41.619 12.390 22.999 1.00 50.26 103 THR A C 1
ATOM 754 O O . THR A 1 103 ? 42.404 12.505 22.060 1.00 45.72 103 THR A O 1
ATOM 758 N N . SER A 1 104 ? 41.920 12.855 24.223 1.00 55.61 104 SER A N 1
ATOM 759 C CA . SER A 1 104 ? 43.258 13.450 24.530 1.00 51.69 104 SER A CA 1
ATOM 760 C C . SER A 1 104 ? 44.364 12.560 23.987 1.00 47.66 104 SER A C 1
ATOM 761 O O . SER A 1 104 ? 44.403 11.328 24.146 1.00 46.01 104 SER A O 1
ATOM 764 N N . PRO A 1 105 ? 45.395 13.193 23.398 1.00 53.74 105 PRO A N 1
ATOM 765 C CA . PRO A 1 105 ? 46.526 12.461 22.833 1.00 40.76 105 PRO A CA 1
ATOM 766 C C . PRO A 1 105 ? 47.279 11.493 23.753 1.00 38.88 105 PRO A C 1
ATOM 767 O O . PRO A 1 105 ? 47.837 10.503 23.280 1.00 46.64 105 PRO A O 1
ATOM 771 N N . GLU A 1 106 ? 47.363 11.803 25.041 1.00 34.89 106 GLU A N 1
ATOM 772 C CA . GLU A 1 106 ? 48.091 10.930 25.994 1.00 37.45 106 GLU A CA 1
ATOM 773 C C . GLU A 1 106 ? 47.245 9.699 26.395 1.00 35.24 106 GLU A C 1
ATOM 774 O O . GLU A 1 106 ? 47.853 8.756 26.933 1.00 31.88 106 GLU A O 1
ATOM 780 N N . VAL A 1 107 ? 45.927 9.643 26.104 1.00 40.18 107 VAL A N 1
ATOM 781 C CA . VAL A 1 107 ? 45.044 8.481 26.515 1.00 37.55 107 VAL A CA 1
ATOM 782 C C . VAL A 1 107 ? 44.401 7.768 25.292 1.00 39.84 107 VAL A C 1
ATOM 783 O O . VAL A 1 107 ? 44.032 6.585 25.379 1.00 37.56 107 VAL A O 1
ATOM 787 N N . ILE A 1 108 ? 44.330 8.397 24.132 1.00 40.70 108 ILE A N 1
ATOM 788 C CA . ILE A 1 108 ? 43.518 7.876 22.995 1.00 39.29 108 ILE A CA 1
ATOM 789 C C . ILE A 1 108 ? 44.021 6.502 22.592 1.00 34.51 108 ILE A C 1
ATOM 790 O O . ILE A 1 108 ? 43.162 5.629 22.321 1.00 34.49 108 ILE A O 1
ATOM 795 N N . ASP A 1 109 ? 45.318 6.203 22.673 1.00 30.95 109 ASP A N 1
ATOM 796 C CA . ASP A 1 109 ? 45.814 4.854 22.319 1.00 30.02 109 ASP A CA 1
ATOM 797 C C . ASP A 1 109 ? 45.299 3.832 23.361 1.00 27.79 109 ASP A C 1
ATOM 798 O O . ASP A 1 109 ? 44.990 2.678 22.979 1.00 28.74 109 ASP A O 1
ATOM 803 N N . VAL A 1 110 ? 45.363 4.196 24.626 1.00 27.19 110 VAL A N 1
ATOM 804 C CA . VAL A 1 110 ? 44.933 3.291 25.724 1.00 27.06 110 VAL A CA 1
ATOM 805 C C . VAL A 1 110 ? 43.406 3.023 25.531 1.00 22.46 110 VAL A C 1
ATOM 806 O O . VAL A 1 110 ? 43.003 1.894 25.691 1.00 24.98 110 VAL A O 1
ATOM 810 N N . VAL A 1 111 ? 42.652 4.069 25.330 1.00 26.25 111 VAL A N 1
ATOM 811 C CA . VAL A 1 111 ? 41.163 3.976 25.129 1.00 28.38 111 VAL A CA 1
ATOM 812 C C . VAL A 1 111 ? 40.895 3.059 23.931 1.00 28.53 111 VAL A C 1
ATOM 813 O O . VAL A 1 111 ? 40.132 2.105 24.040 1.00 30.84 111 VAL A O 1
ATOM 817 N N . ALA A 1 112 ? 41.540 3.274 22.793 1.00 28.31 112 ALA A N 1
ATOM 818 C CA . ALA A 1 112 ? 41.341 2.449 21.604 1.00 25.66 112 ALA A CA 1
ATOM 819 C C . ALA A 1 112 ? 41.608 1.002 21.985 1.00 28.67 112 ALA A C 1
ATOM 820 O O . ALA A 1 112 ? 40.861 0.126 21.536 1.00 27.77 112 ALA A O 1
ATOM 822 N N . ALA A 1 113 ? 42.700 0.691 22.696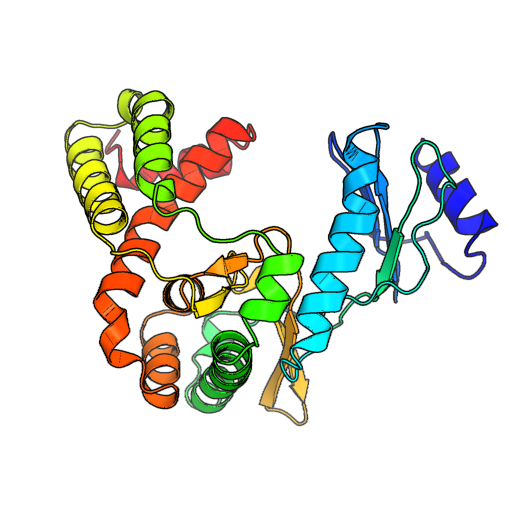 1.00 24.44 113 ALA A N 1
ATOM 823 C CA . ALA A 1 113 ? 43.017 -0.705 23.012 1.00 24.66 113 ALA A CA 1
ATOM 824 C C . ALA A 1 113 ? 42.011 -1.297 24.036 1.00 24.24 113 ALA A C 1
ATOM 825 O O . ALA A 1 113 ? 41.842 -2.524 23.985 1.00 25.31 113 ALA A O 1
ATOM 827 N N . GLU A 1 114 ? 41.472 -0.511 24.951 1.00 25.83 114 GLU A N 1
ATOM 828 C CA . GLU A 1 114 ? 40.412 -0.984 25.890 1.00 27.61 114 GLU A CA 1
ATOM 829 C C . GLU A 1 114 ? 39.184 -1.449 25.074 1.00 27.32 114 GLU A C 1
ATOM 830 O O . GLU A 1 114 ? 38.786 -2.611 25.185 1.00 28.56 114 GLU A O 1
ATOM 836 N N . PHE A 1 115 ? 38.719 -0.640 24.138 1.00 28.15 115 PHE A N 1
ATOM 837 C CA . PHE A 1 115 ? 37.644 -1.056 23.188 1.00 28.30 115 PHE A CA 1
ATOM 838 C C . PHE A 1 115 ? 38.086 -2.261 22.389 1.00 29.61 115 PHE A C 1
ATOM 839 O O . PHE A 1 115 ? 37.328 -3.257 22.315 1.00 24.01 115 PHE A O 1
ATOM 847 N N . ALA A 1 116 ? 39.319 -2.281 21.835 1.00 24.68 116 ALA A N 1
ATOM 848 C CA . ALA A 1 116 ? 39.754 -3.356 20.942 1.00 23.39 116 ALA A CA 1
ATOM 849 C C . ALA A 1 116 ? 39.760 -4.673 21.713 1.00 23.07 116 ALA A C 1
ATOM 850 O O . ALA A 1 116 ? 39.361 -5.711 21.137 1.00 25.52 116 ALA A O 1
ATOM 852 N N . ARG A 1 117 ? 40.304 -4.704 22.924 1.00 23.36 117 ARG A N 1
ATOM 853 C CA . ARG A 1 117 ? 40.462 -6.007 23.576 1.00 25.06 117 ARG A CA 1
ATOM 854 C C . ARG A 1 117 ? 39.068 -6.596 23.909 1.00 22.09 117 ARG A C 1
ATOM 855 O O . ARG A 1 117 ? 38.913 -7.808 23.776 1.00 24.68 117 ARG A O 1
ATOM 863 N N . VAL A 1 118 ? 38.138 -5.747 24.259 1.00 24.43 118 VAL A N 1
ATOM 864 C CA . VAL A 1 118 ? 36.741 -6.245 24.513 1.00 25.34 118 VAL A CA 1
ATOM 865 C C . VAL A 1 118 ? 36.138 -6.716 23.189 1.00 23.43 118 VAL A C 1
ATOM 866 O O . VAL A 1 118 ? 35.664 -7.850 23.128 1.00 27.97 118 VAL A O 1
ATOM 870 N N . LEU A 1 119 ? 36.171 -5.872 22.156 1.00 27.31 119 LEU A N 1
ATOM 871 C CA . LEU A 1 119 ? 35.576 -6.182 20.848 1.00 24.47 119 LEU A CA 1
ATOM 872 C C . LEU A 1 119 ? 36.198 -7.421 20.279 1.00 27.35 119 LEU A C 1
ATOM 873 O O . LEU A 1 119 ? 35.508 -8.250 19.678 1.00 24.24 119 LEU A O 1
ATOM 878 N N . ARG A 1 120 ? 37.502 -7.608 20.461 1.00 26.35 120 ARG A N 1
ATOM 879 C CA . ARG A 1 120 ? 38.178 -8.822 19.943 1.00 26.94 120 ARG A CA 1
ATOM 880 C C . ARG A 1 120 ? 37.630 -10.052 20.637 1.00 26.05 120 ARG A C 1
ATOM 881 O O . ARG A 1 120 ? 37.450 -11.101 19.967 1.00 27.42 120 ARG A O 1
ATOM 889 N N . ALA A 1 121 ? 37.496 -10.007 21.967 1.00 25.75 121 ALA A N 1
ATOM 890 C CA . ALA A 1 121 ? 36.988 -11.155 22.733 1.00 25.81 121 ALA A CA 1
ATOM 891 C C . ALA A 1 121 ? 35.515 -11.442 22.309 1.00 23.81 121 ALA A C 1
ATOM 892 O O . ALA A 1 121 ? 35.135 -12.622 22.206 1.00 26.21 121 ALA A O 1
ATOM 894 N N . MET A 1 122 ? 34.751 -10.392 22.061 1.00 25.86 122 MET A N 1
ATOM 895 C CA . MET A 1 122 ? 33.340 -10.512 21.599 1.00 26.30 122 MET A CA 1
ATOM 896 C C . MET A 1 122 ? 33.295 -11.151 20.214 1.00 29.86 122 MET A C 1
ATOM 897 O O . MET A 1 122 ? 32.551 -12.180 20.061 1.00 28.05 122 MET A O 1
ATOM 902 N N . ALA A 1 123 ? 34.170 -10.692 19.296 1.00 31.62 123 ALA A N 1
ATOM 903 C CA . ALA A 1 123 ? 34.255 -11.194 17.901 1.00 33.97 123 ALA A CA 1
ATOM 904 C C . ALA A 1 123 ? 34.705 -12.632 17.922 1.00 33.84 123 ALA A C 1
ATOM 905 O O . ALA A 1 123 ? 34.230 -13.404 17.088 1.00 37.47 123 ALA A O 1
ATOM 907 N N . GLY A 1 124 ? 35.519 -13.001 18.898 1.00 34.25 124 GLY A N 1
ATOM 908 C CA . GLY A 1 124 ? 36.027 -14.375 18.979 1.00 33.80 124 GLY A CA 1
ATOM 909 C C . GLY A 1 124 ? 35.185 -15.318 19.823 1.00 38.20 124 GLY A C 1
ATOM 910 O O . GLY A 1 124 ? 35.583 -16.460 19.962 1.00 36.30 124 GLY A O 1
ATOM 911 N N . ALA A 1 125 ? 34.016 -14.909 20.318 1.00 34.66 125 ALA A N 1
ATOM 912 C CA . ALA A 1 125 ? 33.161 -15.789 21.136 1.00 37.93 125 ALA A CA 1
ATOM 913 C C . ALA A 1 125 ? 32.764 -17.028 20.321 1.00 35.15 125 ALA A C 1
ATOM 914 O O . ALA A 1 125 ? 32.608 -16.958 19.096 1.00 33.87 125 ALA A O 1
ATOM 916 N N . ASP A 1 126 ? 32.538 -18.114 21.028 1.00 35.52 126 ASP A N 1
ATOM 917 C CA . ASP A 1 126 ? 31.976 -19.368 20.488 1.00 36.92 126 ASP A CA 1
ATOM 918 C C . ASP A 1 126 ? 30.481 -19.121 20.194 1.00 39.35 126 ASP A C 1
ATOM 919 O O . ASP A 1 126 ? 29.644 -19.201 21.101 1.00 30.91 126 ASP A O 1
ATOM 924 N N . VAL A 1 127 ? 30.174 -18.859 18.943 1.00 36.54 127 VAL A N 1
ATOM 925 C CA . VAL A 1 127 ? 28.841 -18.424 18.478 1.00 38.00 127 VAL A CA 1
ATOM 926 C C . VAL A 1 127 ? 27.900 -19.631 18.450 1.00 38.44 127 VAL A C 1
ATOM 927 O O . VAL A 1 127 ? 26.684 -19.437 18.628 1.00 34.80 127 VAL A O 1
ATOM 931 N N . GLU A 1 128 ? 28.438 -20.842 18.290 1.00 37.28 128 GLU A N 1
ATOM 932 C CA . GLU A 1 128 ? 27.648 -22.092 18.358 1.00 42.96 128 GLU A CA 1
ATOM 933 C C . GLU A 1 128 ? 27.048 -22.218 19.769 1.00 41.32 128 GLU A C 1
ATOM 934 O O . GLU A 1 128 ? 25.861 -22.562 19.892 1.00 46.23 128 GLU A O 1
ATOM 940 N N . LYS A 1 129 ? 27.793 -21.844 20.803 1.00 36.94 129 LYS A N 1
ATOM 941 C CA . LYS A 1 129 ? 27.332 -21.865 22.209 1.00 35.73 129 LYS A CA 1
ATOM 942 C C . LYS A 1 129 ? 26.396 -20.688 22.446 1.00 34.96 129 LYS A C 1
ATOM 943 O O . LYS A 1 129 ? 25.292 -20.924 22.988 1.00 35.74 129 LYS A O 1
ATOM 949 N N . LEU A 1 130 ? 26.779 -19.484 22.012 1.00 31.77 130 LEU A N 1
ATOM 950 C CA . LEU A 1 130 ? 25.981 -18.260 22.297 1.00 31.88 130 LEU A CA 1
ATOM 951 C C . LEU A 1 130 ? 24.598 -18.392 21.664 1.00 34.09 130 LEU A C 1
ATOM 952 O O . LEU A 1 130 ? 23.651 -17.901 22.285 1.00 32.75 130 LEU A O 1
ATOM 957 N N . ARG A 1 131 ? 24.502 -18.995 20.471 1.00 35.21 131 ARG A N 1
ATOM 958 C CA . ARG A 1 131 ? 23.235 -19.124 19.698 1.00 39.60 131 ARG A CA 1
ATOM 959 C C . ARG A 1 131 ? 22.197 -19.966 20.433 1.00 39.05 131 ARG A C 1
ATOM 960 O O . ARG A 1 131 ? 21.039 -19.874 20.049 1.00 44.89 131 ARG A O 1
ATOM 968 N N . LEU A 1 132 ? 22.594 -20.736 21.439 1.00 38.75 132 LEU A N 1
ATOM 969 C CA . LEU A 1 132 ? 21.637 -21.548 22.227 1.00 43.92 132 LEU A CA 1
ATOM 970 C C . LEU A 1 132 ? 20.994 -20.689 23.315 1.00 45.85 132 LEU A C 1
ATOM 971 O O . LEU A 1 132 ? 20.115 -21.207 23.997 1.00 47.93 132 LEU A O 1
ATOM 976 N N . VAL A 1 133 ? 21.453 -19.454 23.525 1.00 38.52 133 VAL A N 1
ATOM 977 C CA . VAL A 1 133 ? 21.027 -18.650 24.708 1.00 37.90 133 VAL A CA 1
ATOM 978 C C . VAL A 1 133 ? 20.565 -17.279 24.232 1.00 37.45 133 VAL A C 1
ATOM 979 O O . VAL A 1 133 ? 19.549 -16.775 24.722 1.00 36.08 133 VAL A O 1
ATOM 983 N N . LEU A 1 134 ? 21.355 -16.653 23.369 1.00 30.03 134 LEU A N 1
ATOM 984 C CA . LEU A 1 134 ? 21.146 -15.265 22.953 1.00 29.36 134 LEU A CA 1
ATOM 985 C C . LEU A 1 134 ? 20.308 -15.253 21.690 1.00 27.19 134 LEU A C 1
ATOM 986 O O . LEU A 1 134 ? 20.423 -16.145 20.847 1.00 28.86 134 LEU A O 1
ATOM 991 N N . PRO A 1 135 ? 19.611 -14.141 21.459 1.00 31.21 135 PRO A N 1
ATOM 992 C CA . PRO A 1 135 ? 19.046 -13.855 20.148 1.00 34.11 135 PRO A CA 1
ATOM 993 C C . PRO A 1 135 ? 20.128 -13.827 19.062 1.00 31.09 135 PRO A C 1
ATOM 994 O O . PRO A 1 135 ? 21.298 -13.568 19.368 1.00 26.34 135 PRO A O 1
ATOM 998 N N . VAL A 1 136 ? 19.702 -14.013 17.813 1.00 29.34 136 VAL A N 1
ATOM 999 C CA . VAL A 1 136 ? 20.561 -13.981 16.618 1.00 30.12 136 VAL A CA 1
ATOM 1000 C C . VAL A 1 136 ? 20.004 -12.903 15.697 1.00 35.65 136 VAL A C 1
ATOM 1001 O O . VAL A 1 136 ? 18.789 -12.749 15.638 1.00 31.94 136 VAL A O 1
ATOM 1005 N N . ALA A 1 137 ? 20.893 -12.101 15.111 1.00 30.61 137 ALA A N 1
ATOM 1006 C CA . ALA A 1 137 ? 20.512 -11.004 14.205 1.00 33.72 137 ALA A CA 1
ATOM 1007 C C . ALA A 1 137 ? 19.663 -11.629 13.103 1.00 30.23 137 ALA A C 1
ATOM 1008 O O . ALA A 1 137 ? 20.025 -12.662 12.577 1.00 30.91 137 ALA A O 1
ATOM 1010 N N . ASP A 1 138 ? 18.556 -11.004 12.803 1.00 32.13 138 ASP A N 1
ATOM 1011 C CA . ASP A 1 138 ? 17.669 -11.524 11.737 1.00 36.27 138 ASP A CA 1
ATOM 1012 C C . ASP A 1 138 ? 18.071 -10.897 10.399 1.00 30.19 138 ASP A C 1
ATOM 1013 O O . ASP A 1 138 ? 18.241 -9.658 10.366 1.00 25.80 138 ASP A O 1
ATOM 1018 N N . ALA A 1 139 ? 18.226 -11.695 9.345 1.00 34.05 139 ALA A N 1
ATOM 1019 C CA . ALA A 1 139 ? 18.598 -11.181 7.997 1.00 37.53 139 ALA A CA 1
ATOM 1020 C C . ALA A 1 139 ? 17.579 -10.147 7.498 1.00 36.15 139 ALA A C 1
ATOM 1021 O O . ALA A 1 139 ? 17.981 -9.312 6.707 1.00 36.09 139 ALA A O 1
ATOM 1023 N N . GLY A 1 140 ? 16.317 -10.215 7.948 1.00 33.84 140 GLY A N 1
ATOM 1024 C CA . GLY A 1 140 ? 15.234 -9.338 7.481 1.00 35.43 140 GLY A CA 1
ATOM 1025 C C . GLY A 1 140 ? 15.104 -8.096 8.307 1.00 34.53 140 GLY A C 1
ATOM 1026 O O . GLY A 1 140 ? 14.244 -7.285 8.031 1.00 31.78 140 GLY A O 1
ATOM 1027 N N . ARG A 1 141 ? 15.982 -7.903 9.296 1.00 30.66 141 ARG A N 1
ATOM 1028 C CA . ARG A 1 141 ? 15.769 -6.897 10.352 1.00 30.23 141 ARG A CA 1
ATOM 1029 C C . ARG A 1 141 ? 15.628 -5.492 9.760 1.00 29.06 141 ARG A C 1
ATOM 1030 O O . ARG A 1 141 ? 14.809 -4.715 10.259 1.00 27.85 141 ARG A O 1
ATOM 1038 N N . TRP A 1 142 ? 16.474 -5.118 8.798 1.00 25.96 142 TRP A N 1
ATOM 1039 C CA . TRP A 1 142 ? 16.472 -3.738 8.225 1.00 27.60 142 TRP A CA 1
ATOM 1040 C C . TRP A 1 142 ? 15.282 -3.498 7.278 1.00 28.03 142 TRP A C 1
ATOM 1041 O O . TRP A 1 142 ? 14.783 -2.348 7.267 1.00 29.25 142 TRP A O 1
ATOM 1052 N N . ARG A 1 143 ? 14.785 -4.537 6.622 1.00 32.42 143 ARG A N 1
ATOM 1053 C CA . ARG A 1 143 ? 13.562 -4.430 5.782 1.00 34.52 143 ARG A CA 1
ATOM 1054 C C . ARG A 1 143 ? 12.359 -4.107 6.649 1.00 35.32 143 ARG A C 1
ATOM 1055 O O . ARG A 1 143 ? 11.624 -3.160 6.341 1.00 33.27 143 ARG A O 1
ATOM 1063 N N . GLY A 1 144 ? 12.212 -4.826 7.767 1.00 31.79 144 GLY A N 1
ATOM 1064 C CA . GLY A 1 144 ? 11.197 -4.516 8.783 1.00 32.20 144 GLY A CA 1
ATOM 1065 C C . GLY A 1 144 ? 11.351 -3.128 9.334 1.00 34.10 144 GLY A C 1
ATOM 1066 O O . GLY A 1 144 ? 10.361 -2.408 9.490 1.00 31.55 144 GLY A O 1
ATOM 1067 N N . PHE A 1 145 ? 12.557 -2.741 9.725 1.00 32.02 145 PHE A N 1
ATOM 1068 C CA . PHE A 1 145 ? 12.770 -1.405 10.310 1.00 27.09 145 PHE A CA 1
ATOM 1069 C C . PHE A 1 145 ? 12.319 -0.337 9.292 1.00 24.24 145 PHE A C 1
ATOM 1070 O O . PHE A 1 145 ? 11.710 0.615 9.672 1.00 28.17 145 PHE A O 1
ATOM 1078 N N . ALA A 1 146 ? 12.639 -0.537 8.017 1.00 28.50 146 ALA A N 1
ATOM 1079 C CA . ALA A 1 146 ? 12.370 0.462 6.946 1.00 30.35 146 ALA A CA 1
ATOM 1080 C C . ALA A 1 146 ? 10.838 0.653 6.837 1.00 30.46 146 ALA A C 1
ATOM 1081 O O . ALA A 1 146 ? 10.385 1.795 6.752 1.00 33.65 146 ALA A O 1
ATOM 1083 N N . GLY A 1 147 ? 10.090 -0.444 6.900 1.00 31.85 147 GLY A N 1
ATOM 1084 C CA . GLY A 1 147 ? 8.605 -0.464 6.844 1.00 34.39 147 GLY A CA 1
ATOM 1085 C C . GLY A 1 147 ? 8.018 0.353 7.951 1.00 36.61 147 GLY A C 1
ATOM 1086 O O . GLY A 1 147 ? 7.175 1.241 7.691 1.00 41.81 147 GLY A O 1
ATOM 1087 N N . ARG A 1 148 ? 8.503 0.132 9.166 1.00 32.45 148 ARG A N 1
ATOM 1088 C CA . ARG A 1 148 ? 8.067 0.907 10.338 1.00 34.44 148 ARG A CA 1
ATOM 1089 C C . ARG A 1 148 ? 8.468 2.370 10.223 1.00 33.05 148 ARG A C 1
ATOM 1090 O O . ARG A 1 148 ? 7.668 3.244 10.600 1.00 34.57 148 ARG A O 1
ATOM 1098 N N . VAL A 1 149 ? 9.685 2.679 9.768 1.00 31.35 149 VAL A N 1
ATOM 1099 C CA . VAL A 1 149 ? 10.083 4.106 9.611 1.00 29.23 149 VAL A CA 1
ATOM 1100 C C . VAL A 1 149 ? 9.139 4.765 8.576 1.00 30.89 149 VAL A C 1
ATOM 1101 O O . VAL A 1 149 ? 8.776 5.937 8.762 1.00 34.66 149 VAL A O 1
ATOM 1105 N N . ARG A 1 150 ? 8.833 4.089 7.488 1.00 31.97 150 ARG A N 1
ATOM 1106 C CA . ARG A 1 150 ? 7.923 4.708 6.471 1.00 39.23 150 ARG A CA 1
ATOM 1107 C C . ARG A 1 150 ? 6.506 4.885 7.052 1.00 41.88 150 ARG A C 1
ATOM 1108 O O . ARG A 1 150 ? 5.958 5.980 6.941 1.00 40.98 150 ARG A O 1
ATOM 1116 N N . ALA A 1 151 ? 5.964 3.877 7.728 1.00 44.10 151 ALA A N 1
ATOM 1117 C CA . ALA A 1 151 ? 4.613 3.922 8.340 1.00 43.91 151 ALA A CA 1
ATOM 1118 C C . ALA A 1 151 ? 4.550 5.044 9.373 1.00 48.14 151 ALA A C 1
ATOM 1119 O O . ALA A 1 151 ? 3.588 5.837 9.374 1.00 52.72 151 ALA A O 1
ATOM 1121 N N . THR A 1 152 ? 5.552 5.163 10.222 1.00 43.00 152 THR A N 1
ATOM 1122 C CA . THR A 1 152 ? 5.474 6.020 11.435 1.00 37.39 152 THR A CA 1
ATOM 1123 C C . THR A 1 152 ? 6.096 7.379 11.191 1.00 38.18 152 THR A C 1
ATOM 1124 O O . THR A 1 152 ? 5.552 8.368 11.702 1.00 41.37 152 THR A O 1
ATOM 1128 N N . LEU A 1 153 ? 7.236 7.456 10.489 1.00 37.03 153 LEU A N 1
ATOM 1129 C CA . LEU A 1 153 ? 7.999 8.731 10.484 1.00 31.94 153 LEU A CA 1
ATOM 1130 C C . LEU A 1 153 ? 7.896 9.482 9.155 1.00 28.80 153 LEU A C 1
ATOM 1131 O O . LEU A 1 153 ? 8.016 10.740 9.238 1.00 35.55 153 LEU A O 1
ATOM 1136 N N . PHE A 1 154 ? 7.836 8.790 8.020 1.00 32.04 154 PHE A N 1
ATOM 1137 C CA . PHE A 1 154 ? 7.821 9.429 6.671 1.00 34.79 154 PHE A CA 1
ATOM 1138 C C . PHE A 1 154 ? 6.779 10.551 6.572 1.00 39.18 154 PHE A C 1
ATOM 1139 O O . PHE A 1 154 ? 7.092 11.631 6.087 1.00 37.43 154 PHE A O 1
ATOM 1147 N N . PRO A 1 155 ? 5.546 10.385 7.099 1.00 44.21 155 PRO A N 1
ATOM 1148 C CA . PRO A 1 155 ? 4.553 11.468 7.058 1.00 44.39 155 PRO A CA 1
ATOM 1149 C C . PRO A 1 155 ? 5.029 12.768 7.717 1.00 45.36 155 PRO A C 1
ATOM 1150 O O . PRO A 1 155 ? 4.619 13.822 7.300 1.00 47.16 155 PRO A O 1
ATOM 1154 N N . LEU A 1 156 ? 5.923 12.689 8.701 1.00 39.26 156 LEU A N 1
ATOM 1155 C CA . LEU A 1 156 ? 6.351 13.865 9.493 1.00 39.67 156 LEU A CA 1
ATOM 1156 C C . LEU A 1 156 ? 7.533 14.567 8.820 1.00 40.30 156 LEU A C 1
ATOM 1157 O O . LEU A 1 156 ? 8.036 15.564 9.373 1.00 42.00 156 LEU A O 1
ATOM 1162 N N . MET A 1 157 ? 8.030 13.991 7.726 1.00 43.20 157 MET A N 1
ATOM 1163 C CA . MET A 1 157 ? 9.293 14.425 7.078 1.00 40.90 157 MET A CA 1
ATOM 1164 C C . MET A 1 157 ? 9.025 15.400 5.908 1.00 44.51 157 MET A C 1
ATOM 1165 O O . MET A 1 157 ? 7.953 15.345 5.297 1.00 41.19 157 MET A O 1
ATOM 1170 N N . SER A 1 158 ? 10.015 16.199 5.544 1.00 38.30 158 SER A N 1
ATOM 1171 C CA . SER A 1 158 ? 10.041 16.892 4.237 1.00 44.90 158 SER A CA 1
ATOM 1172 C C . SER A 1 158 ? 10.324 15.854 3.155 1.00 45.25 158 SER A C 1
ATOM 1173 O O . SER A 1 158 ? 10.709 14.699 3.489 1.00 42.99 158 SER A O 1
ATOM 1176 N N . GLU A 1 159 ? 10.150 16.222 1.890 1.00 43.45 159 GLU A N 1
ATOM 1177 C CA . GLU A 1 159 ? 10.448 15.319 0.747 1.00 45.91 159 GLU A CA 1
ATOM 1178 C C . GLU A 1 159 ? 11.953 14.973 0.758 1.00 39.09 159 GLU A C 1
ATOM 1179 O O . GLU A 1 159 ? 12.293 13.822 0.485 1.00 43.25 159 GLU A O 1
ATOM 1185 N N . ASP A 1 160 ? 12.798 15.967 0.980 1.00 40.45 160 ASP A N 1
ATOM 1186 C CA . ASP A 1 160 ? 14.272 15.841 1.088 1.00 45.68 160 ASP A CA 1
ATOM 1187 C C . ASP A 1 160 ? 14.604 14.875 2.244 1.00 47.72 160 ASP A C 1
ATOM 1188 O O . ASP A 1 160 ? 15.500 14.011 2.060 1.00 42.30 160 ASP A O 1
ATOM 1193 N N . GLY A 1 161 ? 13.941 15.057 3.393 1.00 44.61 161 GLY A N 1
ATOM 1194 C CA . GLY A 1 161 ? 13.993 14.126 4.549 1.00 42.41 161 GLY A CA 1
ATOM 1195 C C . GLY A 1 161 ? 13.745 12.703 4.106 1.00 36.32 161 GLY A C 1
ATOM 1196 O O . GLY A 1 161 ? 14.596 11.769 4.415 1.00 36.51 161 GLY A O 1
ATOM 1197 N N . ARG A 1 162 ? 12.681 12.489 3.325 1.00 34.31 162 ARG A N 1
ATOM 1198 C CA . ARG A 1 162 ? 12.320 11.130 2.885 1.00 34.92 162 ARG A CA 1
ATOM 1199 C C . ARG A 1 162 ? 13.434 10.577 1.983 1.00 39.59 162 ARG A C 1
ATOM 1200 O O . ARG A 1 162 ? 13.698 9.355 2.041 1.00 31.43 162 ARG A O 1
ATOM 1208 N N . ALA A 1 163 ? 13.974 11.393 1.080 1.00 39.00 163 ALA A N 1
ATOM 1209 C CA . ALA A 1 163 ? 15.000 10.950 0.104 1.00 39.60 163 ALA A CA 1
ATOM 1210 C C . ALA A 1 163 ? 16.243 10.490 0.902 1.00 32.70 163 ALA A C 1
ATOM 1211 O O . ALA A 1 163 ? 16.814 9.426 0.602 1.00 32.98 163 ALA A O 1
ATOM 1213 N N . ARG A 1 164 ? 16.622 11.299 1.875 1.00 30.22 164 ARG A N 1
ATOM 1214 C CA . ARG A 1 164 ? 17.776 11.052 2.771 1.00 31.71 164 ARG A CA 1
ATOM 1215 C C . ARG A 1 164 ? 17.549 9.755 3.570 1.00 32.60 164 ARG A C 1
ATOM 1216 O O . ARG A 1 164 ? 18.414 8.875 3.532 1.00 32.92 164 ARG A O 1
ATOM 1224 N N . ALA A 1 165 ? 16.363 9.581 4.157 1.00 32.14 165 ALA A N 1
ATOM 1225 C CA . ALA A 1 165 ? 16.002 8.387 4.935 1.00 29.76 165 ALA A CA 1
ATOM 1226 C C . ALA A 1 165 ? 16.010 7.185 4.028 1.00 27.71 165 ALA A C 1
ATOM 1227 O O . ALA A 1 165 ? 16.523 6.126 4.431 1.00 27.67 165 ALA A O 1
ATOM 1229 N N . GLU A 1 166 ? 15.481 7.284 2.805 1.00 26.70 166 GLU A N 1
ATOM 1230 C CA . GLU A 1 166 ? 15.482 6.101 1.919 1.00 31.06 166 GLU A CA 1
ATOM 1231 C C . GLU A 1 166 ? 16.922 5.650 1.625 1.00 25.32 166 GLU A C 1
ATOM 1232 O O . GLU A 1 166 ? 17.139 4.418 1.508 1.00 28.13 166 GLU A O 1
ATOM 1238 N N . ARG A 1 167 ? 17.831 6.597 1.421 1.00 28.98 167 ARG A N 1
ATOM 1239 C CA . ARG A 1 167 ? 19.255 6.236 1.136 1.00 32.21 167 ARG A CA 1
ATOM 1240 C C . ARG A 1 167 ? 19.844 5.513 2.374 1.00 27.10 167 ARG A C 1
ATOM 1241 O O . ARG A 1 167 ? 20.515 4.498 2.203 1.00 28.47 167 ARG A O 1
ATOM 1249 N N . GLU A 1 168 ? 19.625 6.074 3.566 1.00 26.91 168 GLU A N 1
ATOM 1250 C CA . GLU A 1 168 ? 20.190 5.488 4.823 1.00 30.13 168 GLU A CA 1
ATOM 1251 C C . GLU A 1 168 ? 19.587 4.105 5.064 1.00 29.80 168 GLU A C 1
ATOM 1252 O O . GLU A 1 168 ? 20.323 3.172 5.426 1.00 24.87 168 GLU A O 1
ATOM 1258 N N . LEU A 1 169 ? 18.254 3.961 4.904 1.00 28.69 169 LEU A N 1
ATOM 1259 C CA . LEU A 1 169 ? 17.594 2.667 5.086 1.00 27.41 169 LEU A CA 1
ATOM 1260 C C . LEU A 1 169 ? 18.112 1.702 4.071 1.00 26.10 169 LEU A C 1
ATOM 1261 O O . LEU A 1 169 ? 18.369 0.506 4.411 1.00 26.27 169 LEU A O 1
ATOM 1266 N N . ALA A 1 170 ? 18.278 2.169 2.831 1.00 26.33 170 ALA A N 1
ATOM 1267 C CA . ALA A 1 170 ? 18.814 1.285 1.768 1.00 26.89 170 ALA A CA 1
ATOM 1268 C C . ALA A 1 170 ? 20.242 0.793 2.124 1.00 21.91 170 ALA A C 1
ATOM 1269 O O . ALA A 1 170 ? 20.548 -0.357 1.884 1.00 24.72 170 ALA A O 1
ATOM 1271 N N . ALA A 1 171 ? 21.120 1.641 2.617 1.00 23.40 171 ALA A N 1
ATOM 1272 C CA . ALA A 1 171 ? 22.510 1.182 2.869 1.00 23.79 171 ALA A CA 1
ATOM 1273 C C . ALA A 1 171 ? 22.463 0.028 3.888 1.00 25.27 171 ALA A C 1
ATOM 1274 O O . ALA A 1 171 ? 23.261 -0.908 3.791 1.00 24.34 171 ALA A O 1
ATOM 1276 N N . ALA A 1 172 ? 21.504 0.061 4.830 1.00 26.58 172 ALA A N 1
ATOM 1277 C CA . ALA A 1 172 ? 21.366 -0.990 5.857 1.00 25.61 172 ALA A CA 1
ATOM 1278 C C . ALA A 1 172 ? 20.766 -2.238 5.232 1.00 25.34 172 ALA A C 1
ATOM 1279 O O . ALA A 1 172 ? 21.310 -3.354 5.425 1.00 26.40 172 ALA A O 1
ATOM 1281 N N . VAL A 1 173 ? 19.653 -2.097 4.494 1.00 25.39 173 VAL A N 1
ATOM 1282 C CA . VAL A 1 173 ? 19.022 -3.244 3.806 1.00 25.52 173 VAL A CA 1
ATOM 1283 C C . VAL A 1 173 ? 20.038 -3.842 2.881 1.00 25.08 173 VAL A C 1
ATOM 1284 O O . VAL A 1 173 ? 20.006 -5.056 2.710 1.00 25.72 173 VAL A O 1
ATOM 1288 N N . ALA A 1 174 ? 20.947 -3.044 2.305 1.00 25.98 174 ALA A N 1
ATOM 1289 C CA . ALA A 1 174 ? 21.896 -3.615 1.314 1.00 27.21 174 ALA A CA 1
ATOM 1290 C C . ALA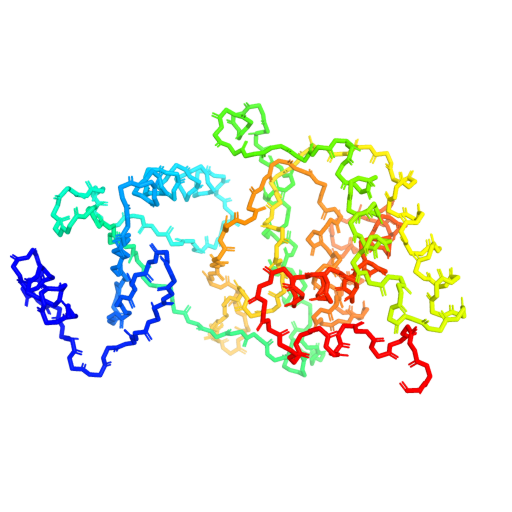 A 1 174 ? 22.966 -4.513 1.980 1.00 30.79 174 ALA A C 1
ATOM 1291 O O . ALA A 1 174 ? 23.556 -5.339 1.263 1.00 30.00 174 ALA A O 1
ATOM 1293 N N . MET A 1 175 ? 23.174 -4.432 3.295 1.00 31.12 175 MET A N 1
ATOM 1294 C CA . MET A 1 175 ? 24.242 -5.250 3.966 1.00 32.78 175 MET A CA 1
ATOM 1295 C C . MET A 1 175 ? 23.870 -6.731 3.900 1.00 31.36 175 MET A C 1
ATOM 1296 O O . MET A 1 175 ? 22.699 -7.126 4.206 1.00 37.73 175 MET A O 1
ATOM 1301 N N . ASP A 1 176 ? 24.831 -7.537 3.558 1.00 38.29 176 ASP A N 1
ATOM 1302 C CA . ASP A 1 176 ? 24.658 -9.004 3.660 1.00 46.32 176 ASP A CA 1
ATOM 1303 C C . ASP A 1 176 ? 24.643 -9.353 5.163 1.00 37.38 176 ASP A C 1
ATOM 1304 O O . ASP A 1 176 ? 25.031 -8.570 6.009 1.00 35.99 176 ASP A O 1
ATOM 1309 N N . HIS A 1 177 ? 24.051 -10.468 5.474 1.00 40.44 177 HIS A N 1
ATOM 1310 C CA . HIS A 1 177 ? 23.772 -10.867 6.860 1.00 37.29 177 HIS A CA 1
ATOM 1311 C C . HIS A 1 177 ? 25.066 -11.396 7.474 1.00 34.60 177 HIS A C 1
ATOM 1312 O O . HIS A 1 177 ? 25.623 -12.316 6.904 1.00 31.97 177 HIS A O 1
ATOM 1319 N N . VAL A 1 178 ? 25.492 -10.868 8.618 1.00 29.65 178 VAL A N 1
ATOM 1320 C CA . VAL A 1 178 ? 26.697 -11.346 9.338 1.00 29.47 178 VAL A CA 1
ATOM 1321 C C . VAL A 1 178 ? 26.291 -11.694 10.776 1.00 28.18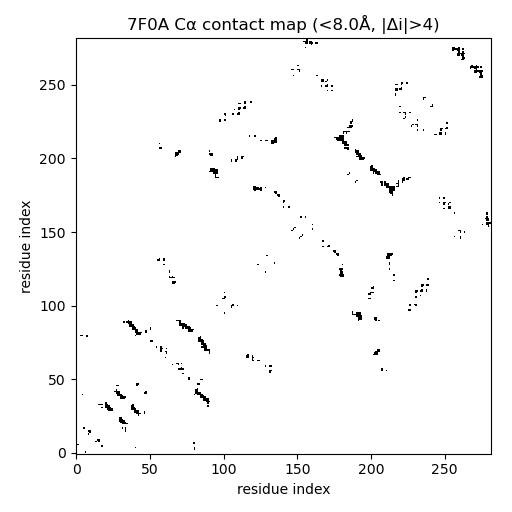 178 VAL A C 1
ATOM 1322 O O . VAL A 1 178 ? 25.734 -10.835 11.487 1.00 29.21 178 VAL A O 1
ATOM 1326 N N . ALA A 1 179 ? 26.580 -12.909 11.218 1.00 27.61 179 ALA A N 1
ATOM 1327 C CA . ALA A 1 179 ? 26.243 -13.338 12.595 1.00 30.64 179 ALA A CA 1
ATOM 1328 C C . ALA A 1 179 ? 27.419 -14.191 13.074 1.00 31.61 179 ALA A C 1
ATOM 1329 O O . ALA A 1 179 ? 27.329 -15.406 13.040 1.00 35.07 179 ALA A O 1
ATOM 1331 N N . THR A 1 180 ? 28.529 -13.550 13.397 1.00 28.44 180 THR A N 1
ATOM 1332 C CA . THR A 1 180 ? 29.804 -14.258 13.637 1.00 32.15 180 THR A CA 1
ATOM 1333 C C . THR A 1 180 ? 30.339 -13.982 15.032 1.00 31.35 180 THR A C 1
ATOM 1334 O O . THR A 1 180 ? 31.340 -14.574 15.373 1.00 30.81 180 THR A O 1
ATOM 1338 N N . GLY A 1 181 ? 29.680 -13.147 15.816 1.00 28.25 181 GLY A N 1
ATOM 1339 C CA . GLY A 1 181 ? 30.272 -12.682 17.072 1.00 29.28 181 GLY A CA 1
ATOM 1340 C C . GLY A 1 181 ? 29.222 -12.259 18.061 1.00 28.11 181 GLY A C 1
ATOM 1341 O O . GLY A 1 181 ? 28.083 -12.032 17.639 1.00 24.93 181 GLY A O 1
ATOM 1342 N N . LEU A 1 182 ? 29.614 -12.114 19.318 1.00 26.72 182 LEU A N 1
ATOM 1343 C CA . LEU A 1 182 ? 28.806 -11.391 20.328 1.00 25.25 182 LEU A CA 1
ATOM 1344 C C . LEU A 1 182 ? 28.760 -9.925 19.954 1.00 27.03 182 LEU A C 1
ATOM 1345 O O . LEU A 1 182 ? 29.804 -9.265 19.699 1.00 26.32 182 LEU A O 1
ATOM 1350 N N . VAL A 1 183 ? 27.556 -9.385 19.998 1.00 22.44 183 VAL A N 1
ATOM 1351 C CA . VAL A 1 183 ? 27.285 -7.962 19.779 1.00 24.71 183 VAL A CA 1
ATOM 1352 C C . VAL A 1 183 ? 26.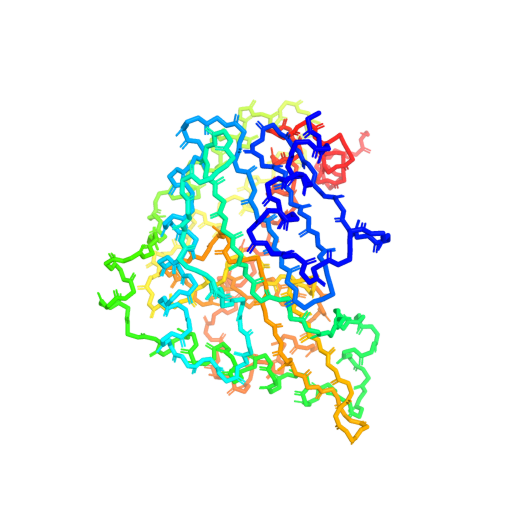525 -7.447 20.999 1.00 25.00 183 VAL A C 1
ATOM 1353 O O . VAL A 1 183 ? 25.481 -8.050 21.396 1.00 24.46 183 VAL A O 1
ATOM 1357 N N . HIS A 1 184 ? 27.008 -6.360 21.568 1.00 24.39 184 HIS A N 1
ATOM 1358 C CA . HIS A 1 184 ? 26.337 -5.694 22.693 1.00 25.73 184 HIS A CA 1
ATOM 1359 C C . HIS A 1 184 ? 25.065 -5.015 22.174 1.00 31.81 184 HIS A C 1
ATOM 1360 O O . HIS A 1 184 ? 23.984 -5.111 22.800 1.00 27.01 184 HIS A O 1
ATOM 1367 N N . GLY A 1 185 ? 25.188 -4.269 21.068 1.00 31.92 185 GLY A N 1
ATOM 1368 C CA . GLY A 1 185 ? 24.001 -3.806 20.341 1.00 34.99 185 GLY A CA 1
ATOM 1369 C C . GLY A 1 185 ? 23.654 -2.408 20.735 1.00 31.67 185 GLY A C 1
ATOM 1370 O O . GLY A 1 185 ? 22.910 -1.764 20.013 1.00 36.12 185 GLY A O 1
ATOM 1371 N N . ASP A 1 186 ? 24.197 -1.910 21.821 1.00 29.56 186 ASP A N 1
ATOM 1372 C CA . ASP A 1 186 ? 23.928 -0.531 22.246 1.00 33.81 186 ASP A CA 1
ATOM 1373 C C . ASP A 1 186 ? 25.213 -0.003 22.879 1.00 29.03 186 ASP A C 1
ATOM 1374 O O . ASP A 1 186 ? 25.162 0.571 23.991 1.00 36.35 186 ASP A O 1
ATOM 1379 N N . LEU A 1 187 ? 26.354 -0.180 22.207 1.00 33.17 187 LEU A N 1
ATOM 1380 C CA . LEU A 1 187 ? 27.662 0.095 22.873 1.00 30.93 187 LEU A CA 1
ATOM 1381 C C . LEU A 1 187 ? 28.024 1.577 22.726 1.00 38.71 187 LEU A C 1
ATOM 1382 O O . LEU A 1 187 ? 29.177 1.893 22.377 1.00 35.59 187 LEU A O 1
ATOM 1387 N N . GLY A 1 188 ? 27.064 2.474 22.945 1.00 37.61 188 GLY A N 1
ATOM 1388 C CA . GLY A 1 188 ? 27.344 3.907 23.150 1.00 41.71 188 GLY A CA 1
ATOM 1389 C C . GLY A 1 188 ? 28.103 4.139 24.454 1.00 41.97 188 GLY A C 1
ATOM 1390 O O . GLY A 1 188 ? 28.139 3.253 25.324 1.00 43.24 188 GLY A O 1
ATOM 1391 N N . GLY A 1 189 ? 28.709 5.307 24.608 1.00 39.31 189 GLY A N 1
ATOM 1392 C CA . GLY A 1 189 ? 29.551 5.616 25.775 1.00 44.42 189 GLY A CA 1
ATOM 1393 C C . GLY A 1 189 ? 28.843 5.469 27.121 1.00 41.83 189 GLY A C 1
ATOM 1394 O O . GLY A 1 189 ? 29.509 5.013 28.042 1.00 38.10 189 GLY A O 1
ATOM 1395 N N . GLU A 1 190 ? 27.547 5.777 27.236 1.00 41.62 190 GLU A N 1
ATOM 1396 C CA . GLU A 1 190 ? 26.759 5.702 28.515 1.00 40.29 190 GLU A CA 1
ATOM 1397 C C . GLU A 1 190 ? 26.760 4.278 29.099 1.00 40.06 190 GLU A C 1
ATOM 1398 O O . GLU A 1 190 ? 26.521 4.110 30.282 1.00 36.17 190 GLU A O 1
ATOM 1404 N N . ASN A 1 191 ? 27.034 3.251 28.301 1.00 36.58 191 ASN A N 1
ATOM 1405 C CA . ASN A 1 191 ? 26.920 1.841 28.754 1.00 34.56 191 ASN A CA 1
ATOM 1406 C C . ASN A 1 191 ? 28.286 1.263 29.123 1.00 34.29 191 ASN A C 1
ATOM 1407 O O . ASN A 1 191 ? 28.405 0.069 29.435 1.00 33.77 191 ASN A O 1
ATOM 1412 N N . VAL A 1 192 ? 29.308 2.069 28.975 1.00 34.32 192 VAL A N 1
ATOM 1413 C CA . VAL A 1 192 ? 30.693 1.586 29.133 1.00 32.29 192 VAL A CA 1
ATOM 1414 C C . VAL A 1 192 ? 31.285 2.384 30.293 1.00 32.16 192 VAL A C 1
ATOM 1415 O O . VAL A 1 192 ? 31.276 3.621 30.230 1.00 31.90 192 VAL A O 1
ATOM 1419 N N . LEU A 1 193 ? 31.729 1.678 31.322 1.00 34.24 193 LEU A N 1
ATOM 1420 C CA . LEU A 1 193 ? 32.163 2.307 32.582 1.00 35.64 193 LEU A CA 1
ATOM 1421 C C . LEU A 1 193 ? 33.687 2.178 32.664 1.00 31.46 193 LEU A C 1
ATOM 1422 O O . LEU A 1 193 ? 34.233 1.089 32.363 1.00 30.03 193 LEU A O 1
ATOM 1427 N N . TRP A 1 194 ? 34.297 3.256 33.150 1.00 32.11 194 TRP A N 1
ATOM 1428 C CA . TRP A 1 194 ? 35.763 3.457 33.192 1.00 35.50 194 TRP A CA 1
ATOM 1429 C C . TRP A 1 194 ? 36.154 3.918 34.602 1.00 35.46 194 TRP A C 1
ATOM 1430 O O . TRP A 1 194 ? 35.346 4.556 35.286 1.00 31.29 194 TRP A O 1
ATOM 1441 N N . GLN A 1 195 ? 37.370 3.594 34.992 1.00 34.68 195 GLN A N 1
ATOM 1442 C CA . GLN A 1 195 ? 38.021 4.129 36.204 1.00 36.64 195 GLN A CA 1
ATOM 1443 C C . GLN A 1 195 ? 39.430 4.596 35.803 1.00 40.78 195 GLN A C 1
ATOM 1444 O O . GLN A 1 195 ? 40.037 3.974 34.888 1.00 32.63 195 GLN A O 1
ATOM 1450 N N . GLN A 1 196 ? 39.940 5.614 36.485 1.00 41.91 196 GLN A N 1
ATOM 1451 C CA . GLN A 1 196 ? 41.374 5.987 36.462 1.00 40.53 196 GLN A CA 1
ATOM 1452 C C . GLN A 1 196 ? 42.137 4.937 37.254 1.00 39.70 196 GLN A C 1
ATOM 1453 O O . GLN A 1 196 ? 41.973 4.869 38.438 1.00 42.01 196 GLN A O 1
ATOM 1459 N N . VAL A 1 197 ? 42.952 4.128 36.600 1.00 37.44 197 VAL A N 1
ATOM 1460 C CA . VAL A 1 197 ? 43.781 3.100 37.266 1.00 36.50 197 VAL A CA 1
ATOM 1461 C C . VAL A 1 197 ? 45.240 3.553 37.132 1.00 46.08 197 VAL A C 1
ATOM 1462 O O . VAL A 1 197 ? 45.775 3.600 35.975 1.00 33.58 197 VAL A O 1
ATOM 1466 N N . GLU A 1 198 ? 45.814 4.054 38.231 1.00 42.63 198 GLU A N 1
ATOM 1467 C CA . GLU A 1 198 ? 47.161 4.698 38.228 1.00 39.99 198 GLU A CA 1
ATOM 1468 C C . GLU A 1 198 ? 47.311 5.673 37.085 1.00 40.16 198 GLU A C 1
ATOM 1469 O O . GLU A 1 198 ? 48.208 5.485 36.255 1.00 45.21 198 GLU A O 1
ATOM 1475 N N . GLU A 1 199 ? 46.392 6.618 37.025 1.00 38.87 199 GLU A N 1
ATOM 1476 C CA . GLU A 1 199 ? 46.425 7.831 36.200 1.00 41.99 199 GLU A CA 1
ATOM 1477 C C . GLU A 1 199 ? 46.208 7.517 34.716 1.00 42.59 199 GLU A C 1
ATOM 1478 O O . GLU A 1 199 ? 46.421 8.423 33.942 1.00 38.07 199 GLU A O 1
ATOM 1484 N N . LEU A 1 200 ? 45.743 6.323 34.330 1.00 36.81 200 LEU A N 1
ATOM 1485 C CA . LEU A 1 200 ? 45.273 6.102 32.925 1.00 35.07 200 LEU A CA 1
ATOM 1486 C C . LEU A 1 200 ? 43.887 5.422 32.935 1.00 32.04 200 LEU A C 1
ATOM 1487 O O . LEU A 1 200 ? 43.617 4.582 33.793 1.00 33.09 200 LEU A O 1
ATOM 1492 N N . PRO A 1 201 ? 43.031 5.704 31.936 1.00 35.68 201 PRO A N 1
ATOM 1493 C CA . PRO A 1 201 ? 41.707 5.070 31.840 1.00 35.62 201 PRO A CA 1
ATOM 1494 C C . PRO A 1 201 ? 41.812 3.558 31.687 1.00 32.35 201 PRO A C 1
ATOM 1495 O O . PRO A 1 201 ? 42.771 3.052 31.106 1.00 32.40 201 PRO A O 1
ATOM 1499 N N . ARG A 1 202 ? 40.884 2.861 32.361 1.00 29.00 202 ARG A N 1
ATOM 1500 C CA . ARG A 1 202 ? 40.690 1.414 32.286 1.00 30.43 202 ARG A CA 1
ATOM 1501 C C . ARG A 1 202 ? 39.186 1.181 32.085 1.00 29.90 202 ARG A C 1
ATOM 1502 O O . ARG A 1 202 ? 38.385 1.785 32.820 1.00 28.61 202 ARG A O 1
ATOM 1510 N N . LEU A 1 203 ? 38.840 0.364 31.095 1.00 29.75 203 LEU A N 1
ATOM 1511 C CA . LEU A 1 203 ? 37.427 0.016 30.834 1.00 30.18 203 LEU A CA 1
ATOM 1512 C C . LEU A 1 203 ? 37.117 -1.107 31.816 1.00 28.63 203 LEU A C 1
ATOM 1513 O O . LEU A 1 203 ? 37.722 -2.212 31.682 1.00 32.31 203 LEU A O 1
ATOM 1518 N N . THR A 1 204 ? 36.360 -0.778 32.866 1.00 29.85 204 THR A N 1
ATOM 1519 C CA . THR A 1 204 ? 36.165 -1.713 34.021 1.00 33.40 204 THR A CA 1
ATOM 1520 C C . THR A 1 204 ? 34.841 -2.495 33.904 1.00 33.35 204 THR A C 1
ATOM 1521 O O . THR A 1 204 ? 34.798 -3.616 34.398 1.00 32.68 204 THR A O 1
ATOM 1525 N N . GLY A 1 205 ? 33.833 -1.955 33.237 1.00 33.49 205 GLY A N 1
ATOM 1526 C CA . GLY A 1 205 ? 32.533 -2.651 33.137 1.00 33.62 205 GLY A CA 1
ATOM 1527 C C . GLY A 1 205 ? 31.723 -2.226 31.936 1.00 30.44 205 GLY A C 1
ATOM 1528 O O . GLY A 1 205 ? 31.858 -1.075 31.438 1.00 30.39 205 GLY A O 1
ATOM 1529 N N . ILE A 1 206 ? 30.845 -3.133 31.527 1.00 31.95 206 ILE A N 1
ATOM 1530 C CA . ILE A 1 206 ? 29.835 -2.850 30.488 1.00 26.62 206 ILE A CA 1
ATOM 1531 C C . ILE A 1 206 ? 28.474 -3.315 31.031 1.00 28.46 206 ILE A C 1
ATOM 1532 O O . ILE A 1 206 ? 28.356 -4.469 31.490 1.00 26.32 206 ILE A O 1
ATOM 1537 N N . VAL A 1 207 ? 27.495 -2.452 30.892 1.00 29.97 207 VAL A N 1
ATOM 1538 C CA . VAL A 1 207 ? 26.135 -2.685 31.445 1.00 36.30 207 VAL A CA 1
ATOM 1539 C C . VAL A 1 207 ? 25.153 -2.611 30.273 1.00 34.24 207 VAL A C 1
ATOM 1540 O O . VAL A 1 207 ? 25.535 -2.198 29.115 1.00 30.27 207 VAL A O 1
ATOM 1544 N N . ASP A 1 208 ? 23.903 -2.927 30.582 1.00 32.80 208 ASP A N 1
ATOM 1545 C CA . ASP A 1 208 ? 22.772 -2.768 29.654 1.00 30.15 208 ASP A CA 1
ATOM 1546 C C . ASP A 1 208 ? 22.947 -3.733 28.484 1.00 27.29 208 ASP A C 1
ATOM 1547 O O . ASP A 1 208 ? 23.048 -3.264 27.338 1.00 32.55 208 ASP A O 1
ATOM 1552 N N . TRP A 1 209 ? 22.972 -5.032 28.790 1.00 28.42 209 TRP A N 1
ATOM 1553 C CA . TRP A 1 209 ? 23.065 -6.127 27.800 1.00 28.81 209 TRP A CA 1
ATOM 1554 C C . TRP A 1 209 ? 21.711 -6.551 27.239 1.00 29.82 209 TRP A C 1
ATOM 1555 O O . TRP A 1 209 ? 21.665 -7.655 26.689 1.00 30.63 209 TRP A O 1
ATOM 1566 N N . ASP A 1 210 ? 20.739 -5.646 27.224 1.00 32.40 210 ASP A N 1
ATOM 1567 C CA . ASP A 1 210 ? 19.336 -5.901 26.771 1.00 39.62 210 ASP A CA 1
ATOM 1568 C C . ASP A 1 210 ? 19.307 -6.274 25.283 1.00 38.88 210 ASP A C 1
ATOM 1569 O O . ASP A 1 210 ? 18.488 -7.057 24.881 1.00 40.22 210 ASP A O 1
ATOM 1574 N N . GLU A 1 211 ? 20.128 -5.648 24.463 1.00 37.95 211 GLU A N 1
ATOM 1575 C CA . GLU A 1 211 ? 20.099 -5.897 23.011 1.00 40.38 211 GLU A CA 1
ATOM 1576 C C . GLU A 1 211 ? 21.171 -6.895 22.601 1.00 32.82 211 GLU A C 1
ATOM 1577 O O . GLU A 1 211 ? 21.476 -6.950 21.367 1.00 37.08 211 GLU A O 1
ATOM 1583 N N . ALA A 1 212 ? 21.735 -7.632 23.541 1.00 29.81 212 ALA A N 1
ATOM 1584 C CA . ALA A 1 212 ? 22.895 -8.499 23.223 1.00 30.53 212 ALA A CA 1
ATOM 1585 C C . ALA A 1 212 ? 22.420 -9.557 22.229 1.00 30.82 212 ALA A C 1
ATOM 1586 O O . ALA A 1 212 ? 21.287 -10.082 22.336 1.00 32.02 212 ALA A O 1
ATOM 1588 N N . LYS A 1 213 ? 23.280 -9.934 21.300 1.00 25.04 213 LYS A N 1
ATOM 1589 C CA . LYS A 1 213 ? 22.944 -10.988 20.348 1.00 25.96 213 LYS A CA 1
ATOM 1590 C C . LYS A 1 213 ? 24.185 -11.552 19.671 1.00 25.35 213 LYS A C 1
ATOM 1591 O O . LYS A 1 213 ? 25.283 -10.958 19.784 1.00 27.09 213 LYS A O 1
ATOM 1597 N N . VAL A 1 214 ? 23.988 -12.649 18.968 1.00 23.18 214 VAL A N 1
ATOM 1598 C CA . VAL A 1 214 ? 24.942 -13.111 17.936 1.00 26.25 214 VAL A CA 1
ATOM 1599 C C . VAL A 1 214 ? 24.693 -12.292 16.664 1.00 29.03 214 VAL A C 1
ATOM 1600 O O . VAL A 1 214 ? 23.524 -12.249 16.180 1.00 26.99 214 VAL A O 1
ATOM 1604 N N . GLY A 1 215 ? 25.704 -11.533 16.235 1.00 25.21 215 GLY A N 1
ATOM 1605 C CA . GLY A 1 215 ? 25.508 -10.568 15.153 1.00 25.47 215 GLY A CA 1
ATOM 1606 C C . GLY A 1 215 ? 26.792 -10.139 14.499 1.00 23.68 215 GLY A C 1
ATOM 1607 O O . GLY A 1 215 ? 27.756 -10.912 14.434 1.00 25.80 215 GLY A O 1
ATOM 1608 N N . ASP A 1 216 ? 26.753 -8.899 14.046 1.00 25.90 216 ASP A N 1
ATOM 1609 C CA . ASP A 1 216 ? 27.792 -8.323 13.178 1.00 27.72 216 ASP A CA 1
ATOM 1610 C C . ASP A 1 216 ? 28.660 -7.445 14.063 1.00 22.51 216 ASP A C 1
ATOM 1611 O O . ASP A 1 216 ? 28.223 -6.409 14.543 1.00 23.39 216 ASP A O 1
ATOM 1616 N N . PRO A 1 217 ? 29.982 -7.706 14.156 1.00 24.93 217 PRO A N 1
ATOM 1617 C CA . PRO A 1 217 ? 30.868 -6.826 14.927 1.00 27.54 217 PRO A CA 1
ATOM 1618 C C . PRO A 1 217 ? 30.932 -5.391 14.429 1.00 29.33 217 PRO A C 1
ATOM 1619 O O . PRO A 1 217 ? 31.242 -4.496 15.236 1.00 28.17 217 PRO A O 1
ATOM 1623 N N . ALA A 1 218 ? 30.506 -5.140 13.182 1.00 25.72 218 ALA A N 1
ATOM 1624 C CA . ALA A 1 218 ? 30.462 -3.754 12.681 1.00 23.55 218 ALA A CA 1
ATOM 1625 C C . ALA A 1 218 ? 29.470 -2.916 13.477 1.00 24.97 218 ALA A C 1
ATOM 1626 O O . ALA A 1 218 ? 29.648 -1.693 13.594 1.00 22.86 218 ALA A O 1
ATOM 1628 N N . GLU A 1 219 ? 28.409 -3.542 14.010 1.00 26.91 219 GLU A N 1
ATOM 1629 C CA . GLU A 1 219 ? 27.338 -2.766 14.693 1.00 24.99 219 GLU A CA 1
ATOM 1630 C C . GLU A 1 219 ? 27.865 -2.097 15.953 1.00 23.24 219 GLU A C 1
ATOM 1631 O O . GLU A 1 219 ? 27.601 -0.917 16.155 1.00 21.15 219 GLU A O 1
ATOM 1637 N N . ASP A 1 220 ? 28.694 -2.776 16.764 1.00 23.28 220 ASP A N 1
ATOM 1638 C CA . ASP A 1 220 ? 29.267 -2.134 17.978 1.00 24.24 220 ASP A CA 1
ATOM 1639 C C . ASP A 1 220 ? 30.340 -1.095 17.581 1.00 22.45 220 ASP A C 1
ATOM 1640 O O . ASP A 1 220 ? 30.390 -0.044 18.210 1.00 22.82 220 ASP A O 1
ATOM 1645 N N . LEU A 1 221 ? 31.141 -1.352 16.537 1.00 25.33 221 LEU A N 1
ATOM 1646 C CA . LEU A 1 221 ? 32.116 -0.323 16.056 1.00 25.57 221 LEU A CA 1
ATOM 1647 C C . LEU A 1 221 ? 31.383 0.946 15.640 1.00 26.02 221 LEU A C 1
ATOM 1648 O O . LEU A 1 221 ? 31.852 2.049 15.999 1.00 24.07 221 LEU A O 1
ATOM 1653 N N . ALA A 1 222 ? 30.212 0.814 14.981 1.00 24.98 222 ALA A N 1
ATOM 1654 C CA . ALA A 1 222 ? 29.403 1.992 14.606 1.00 23.69 222 ALA A CA 1
ATOM 1655 C C . ALA A 1 222 ? 29.075 2.812 15.836 1.00 23.43 222 ALA A C 1
ATOM 1656 O O . ALA A 1 222 ? 29.132 4.023 15.764 1.00 24.89 222 ALA A O 1
ATOM 1658 N N . ALA A 1 223 ? 28.581 2.179 16.911 1.00 25.74 223 ALA A N 1
ATOM 1659 C CA . ALA A 1 223 ? 28.204 2.865 18.164 1.00 22.43 223 ALA A CA 1
ATOM 1660 C C . ALA A 1 223 ? 29.403 3.556 18.828 1.00 27.39 223 ALA A C 1
ATOM 1661 O O . ALA A 1 223 ? 29.305 4.697 19.287 1.00 27.73 223 ALA A O 1
ATOM 1663 N N . VAL A 1 224 ? 30.550 2.924 18.800 1.00 28.87 224 VAL A N 1
ATOM 1664 C CA . VAL A 1 224 ? 31.784 3.546 19.383 1.00 27.55 224 VAL A CA 1
ATOM 1665 C C . VAL A 1 224 ? 32.135 4.802 18.614 1.00 26.11 224 VAL A C 1
ATOM 1666 O O . VAL A 1 224 ? 32.375 5.877 19.225 1.00 29.21 224 VAL A O 1
ATOM 1670 N N . GLY A 1 225 ? 32.121 4.676 17.296 1.00 29.68 225 GLY A N 1
ATOM 1671 C CA . GLY A 1 225 ? 32.328 5.810 16.383 1.00 29.37 225 GLY A CA 1
ATOM 1672 C C . GLY A 1 225 ? 31.375 6.950 16.640 1.00 34.05 225 GLY A C 1
ATOM 1673 O O . GLY A 1 225 ? 31.806 8.091 16.608 1.00 29.76 225 GLY A O 1
ATOM 1674 N N . ALA A 1 226 ? 30.085 6.665 16.824 1.00 32.57 226 ALA A N 1
ATOM 1675 C CA . ALA A 1 226 ? 29.077 7.722 16.986 1.00 33.59 226 ALA A CA 1
ATOM 1676 C C . ALA A 1 226 ? 29.320 8.403 18.328 1.00 35.52 226 ALA A C 1
ATOM 1677 O O . ALA A 1 226 ? 29.089 9.584 18.378 1.00 35.79 226 ALA A O 1
ATOM 1679 N N . SER A 1 227 ? 29.744 7.695 19.379 1.00 29.33 227 SER A N 1
ATOM 1680 C CA . SER A 1 227 ? 29.926 8.316 20.713 1.00 31.60 227 SER A CA 1
ATOM 1681 C C . SER A 1 227 ? 31.234 9.134 20.770 1.00 34.44 227 SER A C 1
ATOM 1682 O O . SER A 1 227 ? 31.281 10.125 21.492 1.00 35.25 227 SER A O 1
ATOM 1685 N N . TYR A 1 228 ? 32.276 8.708 20.071 1.00 32.90 228 TYR A N 1
ATOM 1686 C CA . TYR A 1 228 ? 33.660 9.182 20.336 1.00 34.06 228 TYR A CA 1
ATOM 1687 C C . TYR A 1 228 ? 34.306 9.777 19.108 1.00 38.24 228 TYR A C 1
ATOM 1688 O O . TYR A 1 228 ? 35.354 10.410 19.318 1.00 39.09 228 TYR A O 1
ATOM 1697 N N . GLY A 1 229 ? 33.753 9.566 17.920 1.00 32.79 229 GLY A N 1
ATOM 1698 C CA . GLY A 1 229 ? 34.263 10.246 16.721 1.00 34.85 229 GLY A CA 1
ATOM 1699 C C . GLY A 1 229 ? 35.266 9.384 15.958 1.00 37.00 229 GLY A C 1
ATOM 1700 O O . GLY A 1 229 ? 35.695 8.304 16.407 1.00 35.26 229 GLY A O 1
ATOM 1701 N N . PRO A 1 230 ? 35.618 9.848 14.741 1.00 37.87 230 PRO A N 1
ATOM 1702 C CA . PRO A 1 230 ? 36.411 9.080 13.791 1.00 40.74 230 PRO A CA 1
ATOM 1703 C C . PRO A 1 230 ? 37.846 8.817 14.271 1.00 33.11 230 PRO A C 1
ATOM 1704 O O . PRO A 1 230 ? 38.284 7.719 14.038 1.00 34.51 230 PRO A O 1
ATOM 1708 N N . GLU A 1 231 ? 38.459 9.748 15.008 1.00 35.79 231 GLU A N 1
ATOM 1709 C CA . GLU A 1 231 ? 39.851 9.624 15.545 1.00 39.49 231 GLU A CA 1
ATOM 1710 C C . GLU A 1 231 ? 39.914 8.372 16.433 1.00 38.44 231 GLU A C 1
ATOM 1711 O O . GLU A 1 231 ? 40.733 7.487 16.169 1.00 34.34 231 GLU A O 1
ATOM 1717 N N . LEU A 1 232 ? 38.988 8.217 17.387 1.00 31.47 232 LEU A N 1
ATOM 1718 C CA . LEU A 1 232 ? 39.014 6.988 18.228 1.00 29.94 232 LEU A CA 1
ATOM 1719 C C . LEU A 1 232 ? 38.703 5.749 17.411 1.00 30.01 232 LEU A C 1
ATOM 1720 O O . LEU A 1 232 ? 39.462 4.754 17.500 1.00 27.50 232 LEU A O 1
ATOM 1725 N N . VAL A 1 233 ? 37.594 5.729 16.651 1.00 29.57 233 VAL A N 1
ATOM 1726 C CA . VAL A 1 233 ? 37.167 4.466 16.006 1.00 25.99 233 VAL A CA 1
ATOM 1727 C C . VAL A 1 233 ? 38.207 4.047 14.967 1.00 25.91 233 VAL A C 1
ATOM 1728 O O . VAL A 1 233 ? 38.380 2.881 14.801 1.00 23.52 233 VAL A O 1
ATOM 1732 N N . GLU A 1 234 ? 38.874 4.979 14.279 1.00 27.06 234 GLU A N 1
ATOM 1733 C CA . GLU A 1 234 ? 39.973 4.609 13.328 1.00 30.93 234 GLU A CA 1
ATOM 1734 C C . GLU A 1 234 ? 41.060 3.817 14.047 1.00 25.77 234 GLU A C 1
ATOM 1735 O O . GLU A 1 234 ? 41.477 2.792 13.518 1.00 27.14 234 GLU A O 1
ATOM 1741 N N . ARG A 1 235 ? 41.387 4.202 15.270 1.00 26.89 235 ARG A N 1
ATOM 1742 C CA . ARG A 1 235 ? 42.478 3.527 16.035 1.00 30.03 235 ARG A CA 1
ATOM 1743 C C . ARG A 1 235 ? 42.011 2.136 16.431 1.00 29.96 235 ARG A C 1
ATOM 1744 O O . ARG A 1 235 ? 42.769 1.178 16.327 1.00 28.59 235 ARG A O 1
ATOM 1752 N N . VAL A 1 236 ? 40.750 2.034 16.901 1.00 28.73 236 VAL A N 1
ATOM 1753 C CA . VAL A 1 236 ? 40.165 0.738 17.284 1.00 24.11 236 VAL A CA 1
ATOM 1754 C C . VAL A 1 236 ? 40.186 -0.149 16.070 1.00 22.03 236 VAL A C 1
ATOM 1755 O O . VAL A 1 236 ? 40.607 -1.325 16.183 1.00 29.75 236 VAL A O 1
ATOM 1759 N N . VAL A 1 237 ? 39.679 0.346 14.917 1.00 24.96 237 VAL A N 1
ATOM 1760 C CA . VAL A 1 237 ? 39.603 -0.479 13.682 1.00 25.19 237 VAL A CA 1
ATOM 1761 C C . VAL A 1 237 ? 41.026 -0.913 13.246 1.00 29.64 237 VAL A C 1
ATOM 1762 O O . VAL A 1 237 ? 41.237 -2.061 12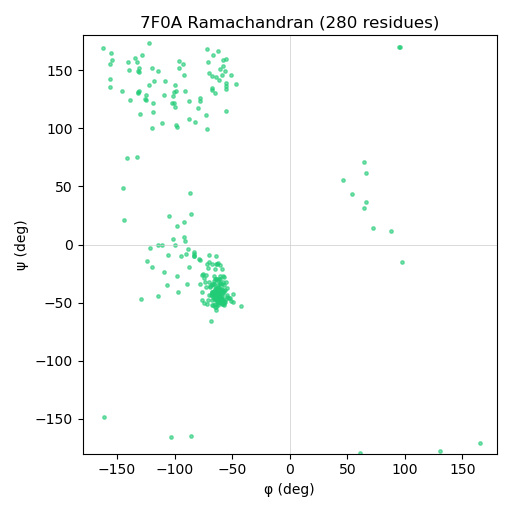.948 1.00 26.44 237 VAL A O 1
ATOM 1766 N N . ALA A 1 238 ? 41.976 -0.001 13.275 1.00 29.71 238 ALA A N 1
ATOM 1767 C CA . ALA A 1 238 ? 43.392 -0.320 12.877 1.00 29.46 238 ALA A CA 1
ATOM 1768 C C . ALA A 1 238 ? 43.965 -1.463 13.731 1.00 28.12 238 ALA A C 1
ATOM 1769 O O . ALA A 1 238 ? 44.367 -2.505 13.231 1.00 33.21 238 ALA A O 1
ATOM 1771 N N . LEU A 1 239 ? 43.797 -1.373 15.039 1.00 30.74 239 LEU A N 1
ATOM 1772 C CA . LEU A 1 239 ? 44.245 -2.378 16.004 1.00 30.89 239 LEU A CA 1
ATOM 1773 C C . LEU A 1 239 ? 43.538 -3.695 15.730 1.00 35.17 239 LEU A C 1
ATOM 1774 O O . LEU A 1 239 ? 44.146 -4.757 15.864 1.00 30.66 239 LEU A O 1
ATOM 1779 N N . LEU A 1 240 ? 42.232 -3.674 15.422 1.00 30.68 240 LEU A N 1
ATOM 1780 C CA . LEU A 1 240 ? 41.530 -4.945 15.165 1.00 28.69 240 LEU A CA 1
ATOM 1781 C C . LEU A 1 240 ? 41.845 -5.456 13.760 1.00 29.96 240 LEU A C 1
ATOM 1782 O O . LEU A 1 240 ? 41.464 -6.567 13.504 1.00 30.90 240 LEU A O 1
ATOM 1787 N N . GLY A 1 241 ? 42.432 -4.663 12.856 1.00 31.12 241 GLY A N 1
ATOM 1788 C CA . GLY A 1 241 ? 42.559 -5.083 11.447 1.00 31.88 241 GLY A CA 1
ATOM 1789 C C . GLY A 1 241 ? 41.188 -5.195 10.781 1.00 31.53 241 GLY A C 1
ATOM 1790 O O . GLY A 1 241 ? 41.004 -6.125 10.042 1.00 30.28 241 GLY A O 1
ATOM 1791 N N . ALA A 1 242 ? 40.252 -4.316 11.120 1.00 30.64 242 ALA A N 1
ATOM 1792 C CA . ALA A 1 242 ? 38.814 -4.410 10.729 1.00 31.76 242 ALA A CA 1
ATOM 1793 C C . ALA A 1 242 ? 38.508 -3.402 9.617 1.00 36.31 242 ALA A C 1
ATOM 1794 O O . ALA A 1 242 ? 37.321 -3.006 9.470 1.00 30.59 242 ALA A O 1
ATOM 1796 N N . GLY A 1 243 ? 39.524 -2.995 8.822 1.00 30.52 243 GLY A N 1
ATOM 1797 C CA . GLY A 1 243 ? 39.352 -1.980 7.774 1.00 29.94 243 GLY A CA 1
ATOM 1798 C C . GLY A 1 243 ? 38.338 -2.397 6.728 1.00 32.26 243 GLY A C 1
ATOM 1799 O O . GLY A 1 243 ? 37.676 -1.508 6.160 1.00 37.43 243 GLY A O 1
ATOM 1800 N N . ASP A 1 244 ? 38.161 -3.686 6.517 1.00 29.99 244 ASP A N 1
ATOM 1801 C CA . ASP A 1 244 ? 37.121 -4.241 5.616 1.00 34.22 244 ASP A CA 1
ATOM 1802 C C . ASP A 1 244 ? 35.696 -3.886 6.089 1.00 36.36 244 ASP A C 1
ATOM 1803 O O . ASP A 1 244 ? 34.780 -4.027 5.271 1.00 33.80 244 ASP A O 1
ATOM 1808 N N . LEU A 1 245 ? 35.494 -3.452 7.335 1.00 34.40 245 LEU A N 1
ATOM 1809 C CA . LEU A 1 245 ? 34.137 -3.284 7.912 1.00 34.18 245 LEU A CA 1
ATOM 1810 C C . LEU A 1 245 ? 33.596 -1.882 7.667 1.00 31.01 245 LEU A C 1
ATOM 1811 O O . LEU A 1 245 ? 32.410 -1.625 7.969 1.00 30.17 245 LEU A O 1
ATOM 1816 N N . TRP A 1 246 ? 34.399 -0.959 7.157 1.00 31.33 246 TRP A N 1
ATOM 1817 C CA . TRP A 1 246 ? 34.001 0.455 7.106 1.00 29.41 246 TRP A CA 1
ATOM 1818 C C . TRP A 1 246 ? 32.621 0.649 6.440 1.00 29.26 246 TRP A C 1
ATOM 1819 O O . TRP A 1 246 ? 31.861 1.511 6.878 1.00 26.21 246 TRP A O 1
ATOM 1830 N N . PRO A 1 247 ? 32.313 0.022 5.302 1.00 29.83 247 PRO A N 1
ATOM 1831 C CA . PRO A 1 247 ? 31.024 0.281 4.642 1.00 35.47 247 PRO A CA 1
ATOM 1832 C C . PRO A 1 247 ? 29.843 -0.146 5.533 1.00 30.10 247 PRO A C 1
ATOM 1833 O O . PRO A 1 247 ? 28.851 0.534 5.615 1.00 29.09 247 PRO A O 1
ATOM 1837 N N . ARG A 1 248 ? 30.004 -1.265 6.227 1.00 26.46 248 ARG A N 1
ATOM 1838 C CA . ARG A 1 248 ? 28.971 -1.734 7.174 1.00 27.42 248 ARG A CA 1
ATOM 1839 C C . ARG A 1 248 ? 28.892 -0.760 8.339 1.00 28.08 248 ARG A C 1
ATOM 1840 O O . ARG A 1 248 ? 27.785 -0.369 8.717 1.00 27.29 248 ARG A O 1
ATOM 1848 N N . ILE A 1 249 ? 30.019 -0.360 8.931 1.00 26.50 249 ILE A N 1
ATOM 1849 C CA . ILE A 1 249 ? 30.029 0.641 10.038 1.00 25.34 249 ILE A CA 1
ATOM 1850 C C . ILE A 1 249 ? 29.235 1.864 9.631 1.00 26.60 249 ILE A C 1
ATOM 1851 O O . ILE A 1 249 ? 28.424 2.363 10.422 1.00 26.35 249 ILE A O 1
ATOM 1856 N N . ARG A 1 250 ? 29.476 2.408 8.440 1.00 25.62 250 ARG A N 1
ATOM 1857 C CA . ARG A 1 250 ? 28.779 3.648 8.045 1.00 25.78 250 ARG A CA 1
ATOM 1858 C C . ARG A 1 250 ? 27.269 3.368 7.814 1.00 22.25 250 ARG A C 1
ATOM 1859 O O . ARG A 1 250 ? 26.488 4.228 8.109 1.00 27.01 250 ARG A O 1
ATOM 1867 N N . ALA A 1 251 ? 26.931 2.224 7.272 1.00 24.41 251 ALA A N 1
ATOM 1868 C CA . ALA A 1 251 ? 25.505 1.846 7.067 1.00 28.13 251 ALA A CA 1
ATOM 1869 C C . ALA A 1 251 ? 24.767 1.809 8.422 1.00 28.95 251 ALA A C 1
ATOM 1870 O O . ALA A 1 251 ? 23.632 2.380 8.533 1.00 25.26 251 ALA A O 1
ATOM 1872 N N . TYR A 1 252 ? 25.352 1.181 9.456 1.00 27.12 252 TYR A N 1
ATOM 1873 C CA . TYR A 1 252 ? 24.751 1.249 10.813 1.00 25.36 252 TYR A CA 1
ATOM 1874 C C . TYR A 1 252 ? 24.619 2.690 11.225 1.00 28.21 252 TYR A C 1
ATOM 1875 O O . TYR A 1 252 ? 23.521 3.059 11.686 1.00 25.40 252 TYR A O 1
ATOM 1884 N N . GLN A 1 253 ? 25.690 3.499 11.145 1.00 25.53 253 GLN A N 1
ATOM 1885 C CA . GLN A 1 253 ? 25.651 4.867 11.701 1.00 27.75 253 GLN A CA 1
ATOM 1886 C C . GLN A 1 253 ? 24.589 5.715 10.994 1.00 26.59 253 GLN A C 1
ATOM 1887 O O . GLN A 1 253 ? 24.017 6.562 11.667 1.00 28.29 253 GLN A O 1
ATOM 1893 N N . GLY A 1 254 ? 24.382 5.504 9.697 1.00 27.73 254 GLY A N 1
ATOM 1894 C CA . GLY A 1 254 ? 23.388 6.279 8.935 1.00 29.07 254 GLY A CA 1
ATOM 1895 C C . GLY A 1 254 ? 21.971 6.029 9.444 1.00 27.68 254 GLY A C 1
ATOM 1896 O O . GLY A 1 254 ? 21.118 6.857 9.097 1.00 28.18 254 GLY A O 1
ATOM 1897 N N . THR A 1 255 ? 21.735 4.960 10.214 1.00 26.22 255 THR A N 1
ATOM 1898 C CA . THR A 1 255 ? 20.389 4.578 10.752 1.00 29.09 255 THR A CA 1
ATOM 1899 C C . THR A 1 255 ? 20.136 5.108 12.172 1.00 30.71 255 THR A C 1
ATOM 1900 O O . THR A 1 255 ? 18.954 5.032 12.630 1.00 28.07 255 THR A O 1
ATOM 1904 N N . PHE A 1 256 ? 21.144 5.655 12.869 1.00 28.18 256 PHE A N 1
ATOM 1905 C CA . PHE A 1 256 ? 21.078 5.936 14.324 1.00 29.39 256 PHE A CA 1
ATOM 1906 C C . PHE A 1 256 ? 20.005 7.003 14.626 1.00 33.06 256 PHE A C 1
ATOM 1907 O O . PHE A 1 256 ? 19.279 6.827 15.573 1.00 31.36 256 PHE A O 1
ATOM 1915 N N . ALA A 1 257 ? 19.871 8.048 13.834 1.00 32.55 257 ALA A N 1
ATOM 1916 C CA . ALA A 1 257 ? 18.839 9.090 14.059 1.00 33.51 257 ALA A CA 1
ATOM 1917 C C . ALA A 1 2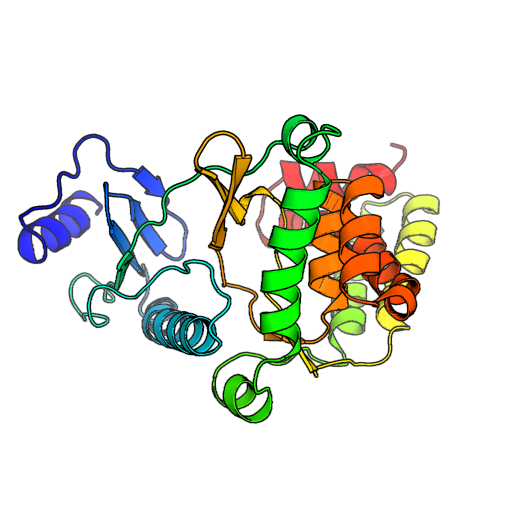57 ? 17.414 8.530 13.825 1.00 29.40 257 ALA A C 1
ATOM 1918 O O . ALA A 1 257 ? 16.523 8.829 14.667 1.00 32.74 257 ALA A O 1
ATOM 1920 N N . LEU A 1 258 ? 17.229 7.718 12.791 1.00 28.99 258 LEU A N 1
ATOM 1921 C CA . LEU A 1 258 ? 15.938 7.075 12.518 1.00 28.69 258 LEU A CA 1
ATOM 1922 C C . LEU A 1 258 ? 15.645 6.095 13.664 1.00 34.43 258 LEU A C 1
ATOM 1923 O O . LEU A 1 258 ? 14.474 6.020 14.049 1.00 29.16 258 LEU A O 1
ATOM 1928 N N . GLN A 1 259 ? 16.649 5.355 14.167 1.00 28.24 259 GLN A N 1
ATOM 1929 C CA . GLN A 1 259 ? 16.489 4.395 15.292 1.00 29.77 259 GLN A CA 1
ATOM 1930 C C . GLN A 1 259 ? 16.012 5.190 16.507 1.00 29.13 259 GLN A C 1
ATOM 1931 O O . GLN A 1 259 ? 15.023 4.765 17.141 1.00 35.52 259 GLN A O 1
ATOM 1937 N N . GLN A 1 260 ? 16.636 6.327 16.753 1.00 31.46 260 GLN A N 1
ATOM 1938 C CA . GLN A 1 260 ? 16.269 7.216 17.855 1.00 35.86 260 GLN A CA 1
ATOM 1939 C C . GLN A 1 260 ? 14.824 7.725 17.687 1.00 41.37 260 GLN A C 1
ATOM 1940 O O . GLN A 1 260 ? 14.061 7.664 18.660 1.00 34.03 260 GLN A O 1
ATOM 1946 N N . ALA A 1 261 ? 14.473 8.236 16.502 1.00 36.04 261 ALA A N 1
ATOM 1947 C CA . ALA A 1 261 ? 13.134 8.802 16.207 1.00 33.33 261 ALA A CA 1
ATOM 1948 C C . ALA A 1 261 ? 12.080 7.695 16.366 1.00 38.02 261 ALA A C 1
ATOM 1949 O O . ALA A 1 261 ? 11.098 7.927 17.089 1.00 39.67 261 ALA A O 1
ATOM 1951 N N . LEU A 1 262 ? 12.285 6.527 15.761 1.00 30.14 262 LEU A N 1
ATOM 1952 C CA . LEU A 1 262 ? 11.294 5.440 15.790 1.00 35.62 262 LEU A CA 1
ATOM 1953 C C . LEU A 1 262 ? 11.100 5.018 17.247 1.00 44.90 262 LEU A C 1
ATOM 1954 O O . LEU A 1 262 ? 9.917 4.824 17.640 1.00 37.53 262 LEU A O 1
ATOM 1959 N N . ALA A 1 263 ? 12.187 4.919 18.024 1.00 42.22 263 ALA A N 1
ATOM 1960 C CA . ALA A 1 263 ? 12.098 4.537 19.461 1.00 47.71 263 ALA A CA 1
ATOM 1961 C C . ALA A 1 263 ? 11.283 5.605 20.200 1.00 42.08 263 ALA A C 1
ATOM 1962 O O . ALA A 1 263 ? 10.418 5.189 20.975 1.00 49.43 263 ALA A O 1
ATOM 1964 N N . GLY A 1 264 ? 11.632 6.882 20.057 1.00 42.35 264 GLY A N 1
ATOM 1965 C CA . GLY A 1 264 ? 10.864 8.039 20.564 1.00 47.75 264 GLY A CA 1
ATOM 1966 C C . GLY A 1 264 ? 9.357 7.862 20.314 1.00 53.90 264 GLY A C 1
ATOM 1967 O O . GLY A 1 264 ? 8.561 7.914 21.268 1.00 50.13 264 GLY A O 1
ATOM 1968 N N . ALA A 1 265 ? 8.950 7.584 19.083 1.00 47.62 265 ALA A N 1
ATOM 1969 C CA . ALA A 1 265 ? 7.520 7.417 18.744 1.00 50.30 265 ALA A CA 1
ATOM 1970 C C . ALA A 1 265 ? 6.944 6.204 19.489 1.00 60.89 265 ALA A C 1
ATOM 1971 O O . ALA A 1 265 ? 5.919 6.390 20.167 1.00 60.93 265 ALA A O 1
ATOM 1973 N N . GLU A 1 266 ? 7.575 5.025 19.351 1.00 56.61 266 GLU A N 1
ATOM 1974 C CA . GLU A 1 266 ? 7.109 3.715 19.898 1.00 68.65 266 GLU A CA 1
ATOM 1975 C C . GLU A 1 266 ? 7.114 3.732 21.445 1.00 70.55 266 GLU A C 1
ATOM 1976 O O . GLU A 1 266 ? 6.405 2.911 22.032 1.00 74.70 266 GLU A O 1
ATOM 1982 N N . ASP A 1 267 ? 7.873 4.627 22.089 1.00 64.79 267 ASP A N 1
ATOM 1983 C CA . ASP A 1 267 ? 8.092 4.666 23.565 1.00 69.31 267 ASP A CA 1
ATOM 1984 C C . ASP A 1 267 ? 7.484 5.942 24.166 1.00 73.22 267 ASP A C 1
ATOM 1985 O O . ASP A 1 267 ? 7.643 6.155 25.383 1.00 68.08 267 ASP A O 1
ATOM 1990 N N . GLY A 1 268 ? 6.885 6.814 23.352 1.00 65.66 268 GLY A N 1
ATOM 1991 C CA . GLY A 1 268 ? 6.263 8.060 23.837 1.00 68.86 268 GLY A CA 1
ATOM 1992 C C . GLY A 1 268 ? 7.269 9.022 24.444 1.00 67.83 268 GLY A C 1
ATOM 1993 O O . GLY A 1 268 ? 6.879 9.831 25.335 1.00 65.61 268 GLY A O 1
ATOM 1994 N N . ASP A 1 269 ? 8.506 9.003 23.942 1.00 59.80 269 ASP A N 1
ATOM 1995 C CA . ASP A 1 269 ? 9.539 9.988 24.342 1.00 55.63 269 ASP A CA 1
ATOM 1996 C C . ASP A 1 269 ? 9.611 11.077 23.272 1.00 57.02 269 ASP A C 1
ATOM 1997 O O . ASP A 1 269 ? 10.243 10.857 22.217 1.00 57.15 269 ASP A O 1
ATOM 2002 N N . ASP A 1 270 ? 9.035 12.239 23.555 1.00 56.22 270 ASP A N 1
ATOM 2003 C CA . ASP A 1 270 ? 8.798 13.281 22.527 1.00 56.17 270 ASP A CA 1
ATOM 2004 C C . ASP A 1 270 ? 10.145 13.920 22.199 1.00 52.49 270 ASP A C 1
ATOM 2005 O O . ASP A 1 270 ? 10.345 14.300 21.039 1.00 53.17 270 ASP A O 1
ATOM 2010 N N . GLU A 1 271 ? 11.049 14.014 23.173 1.00 56.25 271 GLU A N 1
ATOM 2011 C CA . GLU A 1 271 ? 12.376 14.670 22.993 1.00 59.73 271 GLU A CA 1
ATOM 2012 C C . GLU A 1 271 ? 13.213 13.820 22.022 1.00 49.03 271 GLU A C 1
ATOM 2013 O O . GLU A 1 271 ? 13.881 14.393 21.163 1.00 55.11 271 GLU A O 1
ATOM 2019 N N . GLU A 1 272 ? 13.159 12.495 22.157 1.00 48.80 272 GLU A N 1
ATOM 2020 C CA . GLU A 1 272 ? 13.912 11.556 21.290 1.00 51.08 272 GLU A CA 1
ATOM 2021 C C . GLU A 1 272 ? 13.318 11.607 19.878 1.00 52.64 272 GLU A C 1
ATOM 2022 O O . GLU A 1 272 ? 14.098 11.666 18.909 1.00 50.21 272 GLU A O 1
ATOM 2028 N N . LEU A 1 273 ? 11.986 11.610 19.767 1.00 44.67 273 LEU A N 1
ATOM 2029 C CA . LEU A 1 273 ? 11.279 11.703 18.463 1.00 42.58 273 LEU A CA 1
ATOM 2030 C C . LEU A 1 273 ? 11.715 12.985 17.759 1.00 41.21 273 LEU A C 1
ATOM 2031 O O . LEU A 1 273 ? 12.168 12.912 16.592 1.00 43.56 273 LEU A O 1
ATOM 2036 N N . GLU A 1 274 ? 11.647 14.120 18.449 1.00 42.54 274 GLU A N 1
ATOM 2037 C CA . GLU A 1 274 ? 11.980 15.428 17.839 1.00 46.02 274 GLU A CA 1
ATOM 2038 C C . GLU A 1 274 ? 13.474 15.439 17.502 1.00 44.75 274 GLU A C 1
ATOM 2039 O O . GLU A 1 274 ? 13.833 15.898 16.430 1.00 43.35 274 GLU A O 1
ATOM 2045 N N . ASP A 1 275 ? 14.332 14.954 18.396 1.00 53.89 275 ASP A N 1
ATOM 2046 C CA . ASP A 1 275 ? 15.802 15.038 18.195 1.00 46.55 275 ASP A CA 1
ATOM 2047 C C . ASP A 1 275 ? 16.187 14.152 17.003 1.00 39.74 275 ASP A C 1
ATOM 2048 O O . ASP A 1 275 ? 16.963 14.602 16.136 1.00 44.10 275 ASP A O 1
ATOM 2053 N N . GLY A 1 276 ? 15.583 12.979 16.916 1.00 38.00 276 GLY A N 1
ATOM 2054 C CA . GLY A 1 276 ? 15.856 12.013 15.833 1.00 37.88 276 GLY A CA 1
ATOM 2055 C C . GLY A 1 276 ? 15.446 12.572 14.477 1.00 37.74 276 GLY A C 1
ATOM 2056 O O . GLY A 1 276 ? 16.183 12.366 13.462 1.00 38.59 276 GLY A O 1
ATOM 2057 N N . LEU A 1 277 ? 14.343 13.318 14.436 1.00 40.34 277 LEU A N 1
ATOM 2058 C CA . LEU A 1 277 ? 13.786 13.815 13.147 1.00 42.31 277 LEU A CA 1
ATOM 2059 C C . LEU A 1 277 ? 14.450 15.105 12.639 1.00 44.96 277 LEU A C 1
ATOM 2060 O O . LEU A 1 277 ? 14.135 15.436 11.504 1.00 41.35 277 LEU A O 1
ATOM 2065 N N . THR A 1 278 ? 15.359 15.789 13.357 1.00 43.30 278 THR A N 1
ATOM 2066 C CA . THR A 1 278 ? 15.787 17.153 12.928 1.00 50.65 278 THR A CA 1
ATOM 2067 C C . THR A 1 278 ? 16.367 17.143 11.509 1.00 50.61 278 THR A C 1
ATOM 2068 O O . THR A 1 278 ? 16.028 18.051 10.743 1.00 52.44 278 THR A O 1
ATOM 2072 N N . ALA A 1 279 ? 17.189 16.167 11.129 1.00 50.76 279 ALA A N 1
ATOM 2073 C CA . ALA A 1 279 ? 17.801 16.102 9.775 1.00 44.35 279 ALA A CA 1
ATOM 2074 C C . ALA A 1 279 ? 16.770 15.776 8.685 1.00 41.86 279 ALA A C 1
ATOM 2075 O O . ALA A 1 279 ? 17.157 15.815 7.515 1.00 46.47 279 ALA A O 1
ATOM 2077 N N . TYR A 1 280 ? 15.528 15.414 9.029 1.00 37.91 280 TYR A N 1
ATOM 2078 C CA . TYR A 1 280 ? 14.530 14.849 8.093 1.00 39.24 280 TYR A CA 1
ATOM 2079 C C . TYR A 1 280 ? 13.366 15.832 7.844 1.00 40.17 280 TYR A C 1
ATOM 2080 O O . TYR A 1 280 ? 12.465 15.523 7.048 1.00 36.50 280 TYR A O 1
ATOM 2089 N N . ARG A 1 281 ? 13.399 16.989 8.473 1.00 44.76 281 ARG A N 1
ATOM 2090 C CA . ARG A 1 281 ? 12.464 18.096 8.142 1.00 59.16 281 ARG A CA 1
ATOM 2091 C C . ARG A 1 281 ? 13.186 19.427 8.328 1.00 68.55 281 ARG A C 1
ATOM 2092 O O . ARG A 1 281 ? 13.835 19.608 9.365 1.00 72.86 281 ARG A O 1
ATOM 2100 N N . LYS A 1 282 ? 13.085 20.310 7.341 1.00 87.62 282 LYS A N 1
ATOM 2101 C CA . LYS A 1 282 ? 13.660 21.676 7.423 1.00 98.29 282 LYS A CA 1
ATOM 2102 C C . LYS A 1 282 ? 12.730 22.514 8.319 1.00 100.75 282 LYS A C 1
ATOM 2103 O O . LYS A 1 282 ? 13.260 23.238 9.186 1.00 91.22 282 LYS A O 1
ATOM 2109 N N . LEU A 1 283 ? 11.404 22.361 8.173 1.00 109.61 283 LEU A N 1
ATOM 2110 C CA . LEU A 1 283 ? 10.364 23.010 9.031 1.00 113.46 283 LEU A CA 1
ATOM 2111 C C . LEU A 1 283 ? 10.550 22.569 10.489 1.00 106.17 283 LEU A C 1
ATOM 2112 O O . LEU A 1 283 ? 10.215 21.444 10.848 1.00 102.41 283 LEU A O 1
#

InterPro domains:
  IPR002575 Aminoglycoside phosphotransferase [PF01636] (36-252)
  IPR011009 Protein kinase-like domain superfamily [SSF56112] (23-252)
  IPR051678 Aminoglycoside Phosphotransferase Enzymes [PTHR21310] (9-229)